Protein AF-A0A952W7C4-F1 (afdb_monomer_lite)

Secondary structure (DSSP, 8-state):
------------------PPP-PEEEEE-TTSBEEEEES--S-EEE----TT-SEEEE----EEE--S-BTTTTBBPPPTT-EEEEEEEEE-TTEEEE-TTS-EEE-STT-EEEEEETTS--EE-PEEEEETTSTT--GGG--EEEEEEEEETTSSSBPPPPEEEEEEE----------------------

Foldseek 3Di:
DDDDDDDDDDDDDPDDPPPALWEWEWFAAPVQAIETDTSDDDAAEFEPDDDPAQFTKDQSYKYWYDPDDDVVVRGHFHDFFWWKKKAWQDWDQQKFKAAPVRHGQGHGHRGIHTQDGGPPGTIGRIMITGHCPTPPRDLVVFKIKIWIKMDTPVPSGHIYDIDMHMHGYPDPPPPPPPPPPPDPPPPDDDD

Radius of gyration: 23.89 Å; chains: 1; bounding box: 41×30×87 Å

Structure (mmCIF, N/CA/C/O backbone):
data_AF-A0A952W7C4-F1
#
_entry.id   AF-A0A952W7C4-F1
#
loop_
_atom_site.group_PDB
_atom_site.id
_atom_site.type_symbol
_atom_site.label_atom_id
_atom_site.label_alt_id
_atom_site.label_comp_id
_atom_site.label_asym_id
_atom_site.label_entity_id
_atom_site.label_seq_id
_atom_site.pdbx_PDB_ins_code
_atom_site.Cartn_x
_atom_site.Cartn_y
_atom_site.Cartn_z
_atom_site.occupancy
_atom_site.B_iso_or_equiv
_atom_site.auth_seq_id
_atom_site.auth_comp_id
_atom_site.auth_asym_id
_atom_site.auth_atom_id
_atom_site.pdbx_PDB_model_num
ATOM 1 N N . MET A 1 1 ? -11.552 14.619 -67.764 1.00 43.09 1 MET A N 1
ATOM 2 C CA . MET A 1 1 ? -12.060 15.145 -66.479 1.00 43.09 1 MET A CA 1
ATOM 3 C C . MET A 1 1 ? -11.262 14.501 -65.356 1.00 43.09 1 MET A C 1
ATOM 5 O O . MET A 1 1 ? -11.231 13.281 -65.291 1.00 43.09 1 MET A O 1
ATOM 9 N N . ARG A 1 2 ? -10.517 15.291 -64.572 1.00 37.06 2 ARG A N 1
ATOM 10 C CA . ARG A 1 2 ? -9.663 14.811 -63.472 1.00 37.06 2 ARG A CA 1
ATOM 11 C C . ARG A 1 2 ? -10.447 14.934 -62.160 1.00 37.06 2 ARG A C 1
ATOM 13 O O . ARG A 1 2 ? -10.739 16.052 -61.755 1.00 37.06 2 ARG A O 1
ATOM 20 N N . CYS A 1 3 ? -10.786 13.814 -61.522 1.00 35.38 3 CYS A N 1
ATOM 21 C CA . CYS A 1 3 ? -11.272 13.800 -60.141 1.00 35.38 3 CYS A CA 1
ATOM 22 C C . CYS A 1 3 ? -10.062 13.704 -59.210 1.00 35.38 3 CYS A C 1
ATOM 24 O O . CYS A 1 3 ? -9.366 12.691 -59.201 1.00 35.38 3 CYS A O 1
ATOM 26 N N . GLY A 1 4 ? -9.791 14.781 -58.474 1.00 37.81 4 GLY A N 1
ATOM 27 C CA . GLY A 1 4 ? -8.830 14.776 -57.378 1.00 37.81 4 GLY A CA 1
ATOM 28 C C . GLY A 1 4 ? -9.430 14.060 -56.173 1.00 37.81 4 GLY A C 1
ATOM 29 O O . GLY A 1 4 ? -10.547 14.369 -55.765 1.00 37.81 4 GLY A O 1
ATOM 30 N N . VAL A 1 5 ? -8.694 13.101 -55.618 1.00 48.09 5 VAL A N 1
ATOM 31 C CA . VAL A 1 5 ? -9.023 12.472 -54.337 1.00 48.09 5 VAL A CA 1
ATOM 32 C C . VAL A 1 5 ? -8.301 13.270 -53.258 1.00 48.09 5 VAL A C 1
ATOM 34 O O . VAL A 1 5 ? -7.074 13.263 -53.192 1.00 48.09 5 VAL A O 1
ATOM 37 N N . GLY A 1 6 ? -9.069 14.017 -52.465 1.00 43.28 6 GLY A N 1
ATOM 38 C CA . GLY A 1 6 ? -8.575 14.718 -51.286 1.00 43.28 6 GLY A CA 1
ATOM 39 C C . GLY A 1 6 ? -8.333 13.730 -50.149 1.00 43.28 6 GLY A C 1
ATOM 40 O O . GLY A 1 6 ? -9.232 12.978 -49.777 1.00 43.28 6 GLY A O 1
ATOM 41 N N . LEU A 1 7 ? -7.114 13.727 -49.618 1.00 46.09 7 LEU A N 1
ATOM 42 C CA . LEU A 1 7 ? -6.726 12.955 -48.443 1.00 46.09 7 LEU A CA 1
ATOM 43 C C . LEU A 1 7 ? -7.150 13.743 -47.190 1.00 46.09 7 LEU A C 1
ATOM 45 O O . LEU A 1 7 ? -6.590 14.803 -46.914 1.00 46.09 7 LEU A O 1
ATOM 49 N N . LEU A 1 8 ? -8.148 13.256 -46.449 1.00 52.28 8 LEU A N 1
ATOM 50 C CA . LEU A 1 8 ? -8.474 13.770 -45.115 1.00 52.28 8 LEU A CA 1
ATOM 51 C C . LEU A 1 8 ? -7.588 13.059 -44.084 1.00 52.28 8 LEU A C 1
ATOM 53 O O . LEU A 1 8 ? -7.723 11.856 -43.870 1.00 52.28 8 LEU A O 1
ATOM 57 N N . ALA A 1 9 ? -6.685 13.804 -43.449 1.00 41.66 9 ALA A N 1
ATOM 58 C CA . ALA A 1 9 ? -5.911 13.330 -42.309 1.00 41.66 9 ALA A CA 1
ATOM 59 C C . ALA A 1 9 ? -6.749 13.475 -41.028 1.00 41.66 9 ALA A C 1
ATOM 61 O O . ALA A 1 9 ? -7.063 14.586 -40.604 1.00 41.66 9 ALA A O 1
ATOM 62 N N . LEU A 1 10 ? -7.119 12.348 -40.416 1.00 45.25 10 LEU A N 1
ATOM 63 C CA . LEU A 1 10 ? -7.706 12.306 -39.077 1.00 45.25 10 LEU A CA 1
ATOM 64 C C . LEU A 1 10 ? -6.572 12.373 -38.051 1.00 45.25 10 LEU A C 1
ATOM 66 O O . LEU A 1 10 ? -5.856 11.399 -37.830 1.00 45.25 10 LEU A O 1
ATOM 70 N N . CYS A 1 11 ? -6.398 13.545 -37.447 1.00 45.75 11 CYS A N 1
ATOM 71 C CA . CYS A 1 11 ? -5.523 13.732 -36.298 1.00 45.75 11 CYS A CA 1
ATOM 72 C C . CYS A 1 11 ? -6.251 13.181 -35.061 1.00 45.75 11 CYS A C 1
ATOM 74 O O . CYS A 1 11 ? -7.154 13.824 -34.528 1.00 45.75 11 CYS A O 1
ATOM 76 N N . GLY A 1 12 ? -5.922 11.955 -34.651 1.00 40.72 12 GLY A N 1
ATOM 77 C CA . GLY A 1 12 ? -6.416 11.382 -33.403 1.00 40.72 12 GLY A CA 1
ATOM 78 C C . GLY A 1 12 ? -5.666 11.995 -32.227 1.00 40.72 12 GLY A C 1
ATOM 79 O O . GLY A 1 12 ? -4.556 11.568 -31.920 1.00 40.72 12 GLY A O 1
ATOM 80 N N . CYS A 1 13 ? -6.249 12.998 -31.573 1.00 46.12 13 CYS A N 1
ATOM 81 C CA . CYS A 1 13 ? -5.782 13.437 -30.264 1.00 46.12 13 CYS A CA 1
ATOM 82 C C . CYS A 1 13 ? -6.039 12.297 -29.271 1.00 46.12 13 CYS A C 1
ATOM 84 O O . CYS A 1 13 ? -7.177 12.093 -28.850 1.00 46.12 13 CYS A O 1
ATOM 86 N N . ALA A 1 14 ? -5.001 11.539 -28.915 1.00 41.69 14 ALA A N 1
ATOM 87 C CA . ALA A 1 14 ? -5.046 10.676 -27.745 1.00 41.69 14 ALA A CA 1
ATOM 88 C C . ALA A 1 14 ? -5.172 11.590 -26.520 1.00 41.69 14 ALA A C 1
ATOM 90 O O . ALA A 1 14 ? -4.196 12.198 -26.084 1.00 41.69 14 ALA A O 1
ATOM 91 N N . ALA A 1 15 ? -6.395 11.772 -26.026 1.00 44.03 15 ALA A N 1
ATOM 92 C CA . ALA A 1 15 ? -6.601 12.396 -24.733 1.00 44.03 15 ALA A CA 1
ATOM 93 C C . ALA A 1 15 ? -6.025 11.443 -23.686 1.00 44.03 15 ALA A C 1
ATOM 95 O O . ALA A 1 15 ? -6.473 10.303 -23.577 1.00 44.03 15 ALA A O 1
ATOM 96 N N . THR A 1 16 ? -5.014 11.895 -22.949 1.00 47.62 16 THR A N 1
ATOM 97 C CA . THR A 1 16 ? -4.549 11.206 -21.751 1.00 47.62 16 THR A CA 1
ATOM 98 C C . THR A 1 16 ? -5.739 11.147 -20.801 1.00 47.62 16 THR A C 1
ATOM 100 O O . THR A 1 16 ? -6.180 12.183 -20.301 1.00 47.62 16 THR A O 1
ATOM 103 N N . VAL A 1 17 ? -6.321 9.962 -20.610 1.00 42.84 17 VAL A N 1
ATOM 104 C CA . VAL A 1 17 ? -7.303 9.755 -19.548 1.00 42.84 17 VAL A CA 1
ATOM 105 C C . VAL A 1 17 ? -6.527 9.951 -18.258 1.00 42.84 17 VAL A C 1
ATOM 107 O O . VAL A 1 17 ? -5.634 9.177 -17.930 1.00 42.84 17 VAL A O 1
ATOM 110 N N . TRP A 1 18 ? -6.784 11.068 -17.589 1.00 43.44 18 TRP A N 1
ATOM 111 C CA . TRP A 1 18 ? -6.189 11.346 -16.297 1.00 43.44 18 TRP A CA 1
ATOM 112 C C . TRP A 1 18 ? -6.906 10.430 -15.309 1.00 43.44 18 TRP A C 1
ATOM 114 O O . TRP A 1 18 ? -8.044 10.708 -14.932 1.00 43.44 18 TRP A O 1
ATOM 124 N N . CYS A 1 19 ? -6.294 9.287 -14.988 1.00 48.47 19 CYS A N 1
ATOM 125 C CA . CYS A 1 19 ? -6.766 8.422 -13.915 1.00 48.47 19 CYS A CA 1
ATOM 126 C C . CYS A 1 19 ? -6.864 9.287 -12.652 1.00 48.47 19 CYS A C 1
ATOM 128 O O . CYS A 1 19 ? -5.893 9.933 -12.248 1.00 48.47 19 CYS A O 1
ATOM 130 N N . HIS A 1 20 ? -8.066 9.413 -12.094 1.00 49.38 20 HIS A N 1
ATOM 131 C CA . HIS A 1 20 ? -8.249 10.111 -10.830 1.00 49.38 20 HIS A CA 1
ATOM 132 C C . HIS A 1 20 ? -7.445 9.370 -9.750 1.00 49.38 20 HIS A C 1
ATOM 134 O O . HIS A 1 20 ? -7.386 8.141 -9.780 1.00 49.38 20 HIS A O 1
ATOM 140 N N . ASN A 1 21 ? -6.823 10.103 -8.811 1.00 65.69 21 ASN A N 1
ATOM 141 C CA . ASN A 1 21 ? -6.181 9.483 -7.642 1.00 65.69 21 ASN A CA 1
ATOM 142 C C . ASN A 1 21 ? -7.158 8.459 -7.060 1.00 65.69 21 ASN A C 1
ATOM 144 O O . ASN A 1 21 ? -8.293 8.823 -6.754 1.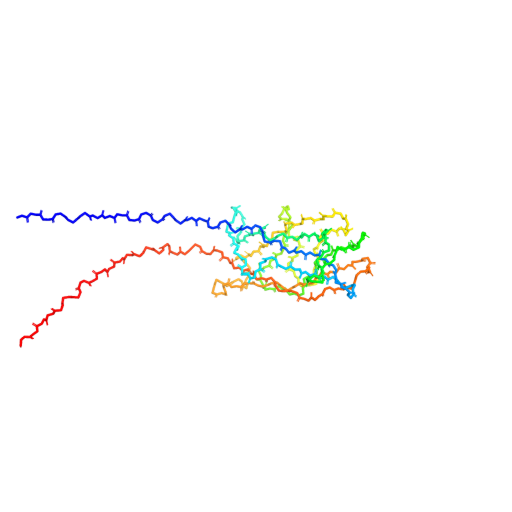00 65.69 21 ASN A O 1
ATOM 148 N N . SER A 1 22 ? -6.713 7.215 -6.943 1.00 83.31 22 SER A N 1
ATOM 149 C CA . SER A 1 22 ? -7.554 6.088 -6.561 1.00 83.31 22 SER A CA 1
ATOM 150 C C . SER A 1 22 ? -7.190 5.674 -5.134 1.00 83.31 22 SER A C 1
ATOM 152 O O . SER A 1 22 ? -6.263 4.886 -4.936 1.00 83.31 22 SER A O 1
ATOM 154 N N . PRO A 1 23 ? -7.826 6.272 -4.109 1.00 91.62 23 PRO A N 1
ATOM 155 C CA . PRO A 1 23 ? -7.473 6.020 -2.721 1.00 91.62 23 PRO A CA 1
ATOM 156 C C . PRO A 1 23 ? -7.842 4.601 -2.275 1.00 91.62 23 PRO A C 1
ATOM 158 O O . PRO A 1 23 ? -8.890 4.043 -2.611 1.00 91.62 23 PRO A O 1
ATOM 161 N N . MET A 1 24 ? -6.977 4.055 -1.428 1.00 95.06 24 MET A N 1
ATOM 162 C CA . MET A 1 24 ? -7.282 2.975 -0.501 1.00 95.06 24 MET A CA 1
ATOM 163 C C . MET A 1 24 ? -7.688 3.601 0.831 1.00 95.06 24 MET A C 1
ATOM 165 O O . MET A 1 24 ? -6.913 4.341 1.438 1.00 95.06 24 MET A O 1
ATOM 169 N N . TYR A 1 25 ? -8.890 3.301 1.297 1.00 97.38 25 TYR A N 1
ATOM 170 C CA . TYR A 1 25 ? -9.412 3.791 2.564 1.00 97.38 25 TYR A CA 1
ATOM 171 C C . TYR A 1 25 ? -9.184 2.765 3.667 1.00 97.38 25 TYR A C 1
ATOM 173 O O . TYR A 1 25 ? -9.616 1.622 3.544 1.00 97.38 25 TYR A O 1
ATOM 181 N N . VAL A 1 26 ? -8.533 3.178 4.751 1.00 98.19 26 VAL A N 1
ATOM 182 C CA . VAL A 1 26 ? -8.264 2.346 5.927 1.00 98.19 26 VAL A CA 1
ATOM 183 C C . VAL A 1 26 ? -9.219 2.737 7.047 1.00 98.19 26 VAL A C 1
ATOM 185 O O . VAL A 1 26 ? -9.239 3.889 7.484 1.00 98.19 26 VAL A O 1
ATOM 188 N N . GLY A 1 27 ? -9.996 1.766 7.513 1.00 98.38 27 GLY A N 1
ATOM 189 C CA . GLY A 1 27 ? -10.925 1.906 8.630 1.00 98.38 27 GLY A CA 1
ATOM 190 C C . GLY A 1 27 ? -10.913 0.675 9.531 1.00 98.38 27 GLY A C 1
ATOM 191 O O . GLY A 1 27 ? -10.042 -0.189 9.415 1.00 98.38 27 GLY A O 1
ATOM 192 N N . SER A 1 28 ? -11.901 0.581 10.413 1.00 98.62 28 SER A N 1
ATOM 193 C CA . SER A 1 28 ? -12.228 -0.631 11.164 1.00 98.62 28 SER A CA 1
ATOM 194 C C . SER A 1 28 ? -13.627 -1.134 10.815 1.00 98.62 28 SER A C 1
ATOM 196 O O . SER A 1 28 ? -14.454 -0.385 10.302 1.00 98.62 28 SER A O 1
ATOM 198 N N . ASN A 1 29 ? -13.893 -2.407 11.078 1.00 98.56 29 ASN A N 1
ATOM 199 C CA . ASN A 1 29 ? -15.207 -3.015 10.901 1.00 98.56 29 ASN A CA 1
ATOM 200 C C . ASN A 1 29 ? -15.917 -3.234 12.247 1.00 98.56 29 ASN A C 1
ATOM 202 O O . ASN A 1 29 ? -15.340 -3.043 13.322 1.00 98.56 29 ASN A O 1
ATOM 206 N N . SER A 1 30 ? -17.174 -3.670 12.201 1.00 98.19 30 SER A N 1
ATOM 207 C CA . SER A 1 30 ? -17.994 -3.976 13.381 1.00 98.19 30 SER A CA 1
ATOM 208 C C . SER A 1 30 ? -17.416 -5.071 14.292 1.00 98.19 30 SER A C 1
ATOM 210 O O . SER A 1 30 ? -17.780 -5.147 15.467 1.00 98.19 30 SER A O 1
ATOM 212 N N . ALA A 1 31 ? -16.483 -5.889 13.791 1.00 98.31 31 ALA A N 1
ATOM 213 C CA . ALA A 1 31 ? -15.747 -6.886 14.567 1.00 98.31 31 ALA A CA 1
ATOM 214 C C . ALA A 1 31 ? -14.490 -6.322 15.263 1.00 98.31 31 ALA A C 1
ATOM 216 O O . ALA A 1 31 ? -13.786 -7.069 15.943 1.00 98.31 31 ALA A O 1
ATOM 217 N N . GLY A 1 32 ? -14.191 -5.027 15.107 1.00 98.00 32 GLY A N 1
ATOM 218 C CA . GLY A 1 32 ? -12.993 -4.392 15.665 1.00 98.00 32 GLY A CA 1
ATOM 219 C C . GLY A 1 32 ? -11.700 -4.771 14.937 1.00 98.00 32 GLY A C 1
ATOM 220 O O . GLY A 1 32 ? -10.617 -4.673 15.511 1.00 98.00 32 GLY A O 1
ATOM 221 N N . GLN A 1 33 ? -11.796 -5.243 13.693 1.00 98.62 33 GLN A N 1
ATOM 222 C CA . GLN A 1 33 ? -10.646 -5.511 12.831 1.00 98.62 33 GLN A CA 1
ATOM 223 C C . GLN A 1 33 ? -10.421 -4.341 11.882 1.00 98.62 33 GLN A C 1
ATOM 225 O O . GLN A 1 33 ? -11.375 -3.690 11.453 1.00 98.62 33 GLN A O 1
ATOM 230 N N . LEU A 1 34 ? -9.166 -4.103 11.514 1.00 98.62 34 LEU A N 1
ATOM 231 C CA . LEU A 1 34 ? -8.833 -3.194 10.427 1.00 98.62 34 LEU A CA 1
ATOM 232 C C . LEU A 1 34 ? -9.407 -3.714 9.107 1.00 98.62 34 LEU A C 1
ATOM 234 O O . LEU A 1 34 ? -9.493 -4.917 8.865 1.00 98.62 34 LEU A O 1
ATOM 238 N N . THR A 1 35 ? -9.773 -2.800 8.222 1.00 98.25 35 THR A N 1
ATOM 239 C CA . THR A 1 35 ? -10.257 -3.134 6.885 1.00 98.25 35 THR A CA 1
ATOM 240 C C . THR A 1 35 ? -9.809 -2.075 5.886 1.00 98.25 35 THR A C 1
ATOM 242 O O . THR A 1 35 ? -9.640 -0.903 6.232 1.00 98.25 35 THR A O 1
ATOM 245 N N . VAL A 1 36 ? -9.590 -2.506 4.647 1.00 97.31 36 VAL A N 1
ATOM 246 C CA . VAL A 1 36 ? -9.234 -1.651 3.517 1.00 97.31 36 VAL A CA 1
ATOM 247 C C . VAL A 1 36 ? -10.355 -1.699 2.491 1.00 97.31 36 VAL A C 1
ATOM 249 O O . VAL A 1 36 ? -10.763 -2.777 2.053 1.00 97.31 36 VAL A O 1
ATOM 252 N N . TRP A 1 37 ? -10.835 -0.527 2.089 1.00 96.00 37 TRP A N 1
ATOM 253 C CA . TRP A 1 37 ? -11.760 -0.364 0.975 1.00 96.00 37 TRP A CA 1
ATOM 254 C C . TRP A 1 37 ? -11.056 0.322 -0.197 1.00 96.00 37 TRP A C 1
ATOM 256 O O . TRP A 1 37 ? -10.361 1.320 -0.016 1.00 96.00 37 TRP A O 1
ATOM 266 N N . PHE A 1 38 ? -11.237 -0.215 -1.400 1.00 92.88 38 PHE A N 1
ATOM 267 C CA . PHE A 1 38 ? -10.630 0.295 -2.626 1.00 92.88 38 PHE A CA 1
ATOM 268 C C . PHE A 1 38 ? -11.684 1.064 -3.416 1.00 92.88 38 PHE A C 1
ATOM 270 O O . PHE A 1 38 ? -12.763 0.533 -3.689 1.00 92.88 38 PHE A O 1
ATOM 277 N N . GLU A 1 39 ? -11.371 2.296 -3.813 1.00 88.75 39 GLU A N 1
ATOM 278 C CA . GLU A 1 39 ? -12.220 3.044 -4.750 1.00 88.75 39 GLU A CA 1
ATOM 279 C C . GLU A 1 39 ? -12.013 2.594 -6.211 1.00 88.75 39 GLU A C 1
ATOM 281 O O . GLU A 1 39 ? -12.803 2.921 -7.094 1.00 88.75 39 GLU A O 1
ATOM 286 N N . PHE A 1 40 ? -10.993 1.771 -6.456 1.00 81.56 40 PHE A N 1
ATOM 287 C CA . PHE A 1 40 ? -10.627 1.236 -7.761 1.00 81.56 40 PHE A CA 1
ATOM 288 C C . PHE A 1 40 ? -10.696 -0.292 -7.792 1.00 81.56 40 PHE A C 1
ATOM 290 O O . PHE A 1 40 ? -10.607 -0.967 -6.768 1.00 81.56 40 PHE A O 1
ATOM 297 N N . TRP A 1 41 ? -10.870 -0.828 -8.997 1.00 75.38 41 TRP A N 1
ATOM 298 C CA . TRP A 1 41 ? -11.049 -2.263 -9.252 1.00 75.38 41 TRP A CA 1
ATOM 299 C C . TRP A 1 41 ? -10.120 -2.762 -10.367 1.00 75.38 41 TRP A C 1
ATOM 301 O O . TRP A 1 41 ? -10.259 -3.889 -10.838 1.00 75.38 41 TRP A O 1
ATOM 311 N N . GLU A 1 42 ? -9.201 -1.909 -10.820 1.00 86.62 42 GLU A N 1
ATOM 312 C CA . GLU A 1 42 ? -8.396 -2.107 -12.024 1.00 86.62 42 GLU A CA 1
ATOM 313 C C . GLU A 1 42 ? -6.908 -2.254 -11.684 1.00 86.62 42 GLU A C 1
ATOM 315 O O . GLU A 1 42 ? -6.474 -2.001 -10.559 1.00 86.62 42 GLU A O 1
ATOM 320 N N . VAL A 1 43 ? -6.134 -2.719 -12.665 1.00 90.00 43 VAL A N 1
ATOM 321 C CA . VAL A 1 43 ? -4.672 -2.793 -12.574 1.00 90.00 43 VAL A CA 1
ATOM 322 C C . VAL A 1 43 ? -4.115 -1.377 -12.660 1.00 90.00 43 VAL A C 1
ATOM 324 O O . VAL A 1 43 ? -4.407 -0.668 -13.619 1.00 90.00 43 VAL A O 1
ATOM 327 N N . GLU A 1 44 ? -3.292 -0.986 -11.691 1.00 91.12 44 GLU A N 1
ATOM 328 C CA . GLU A 1 44 ? -2.679 0.339 -11.676 1.00 91.12 44 GLU A CA 1
ATOM 329 C C . GLU A 1 44 ? -1.599 0.453 -12.755 1.00 91.12 44 GLU A C 1
ATOM 331 O O . GLU A 1 44 ? -0.666 -0.352 -12.825 1.00 91.12 44 GLU A O 1
ATOM 336 N N . GLU A 1 45 ? -1.695 1.474 -13.596 1.00 91.50 45 GLU A N 1
ATOM 337 C CA . GLU A 1 45 ? -0.715 1.723 -14.645 1.00 91.50 45 GLU A CA 1
ATOM 338 C C . GLU A 1 45 ? 0.466 2.546 -14.113 1.00 91.50 45 GLU A C 1
ATOM 340 O O . GLU A 1 45 ? 0.354 3.737 -13.841 1.00 91.50 45 GLU A O 1
ATOM 345 N N . LEU A 1 46 ? 1.648 1.935 -14.023 1.00 91.94 46 LEU A N 1
ATOM 346 C CA . LEU A 1 46 ? 2.874 2.627 -13.631 1.00 91.94 46 LEU A CA 1
ATOM 347 C C . LEU A 1 46 ? 3.531 3.232 -14.866 1.00 91.94 46 LEU A C 1
ATOM 349 O O . LEU A 1 46 ? 4.017 2.499 -15.731 1.00 91.94 46 LEU A O 1
ATOM 353 N N . ALA A 1 47 ? 3.612 4.557 -14.961 1.00 88.25 47 ALA A N 1
ATOM 354 C CA . ALA A 1 47 ? 4.307 5.193 -16.076 1.00 88.25 47 ALA A CA 1
ATOM 355 C C . ALA A 1 47 ? 5.785 5.489 -15.775 1.00 88.25 47 ALA A C 1
ATOM 357 O O . ALA A 1 47 ? 6.270 5.508 -14.639 1.00 88.25 47 ALA A O 1
ATOM 358 N N . GLN A 1 48 ? 6.551 5.696 -16.845 1.00 78.62 48 GLN A N 1
ATOM 359 C CA . GLN A 1 48 ? 7.958 6.059 -16.739 1.00 78.62 48 GLN A CA 1
ATOM 360 C C . GLN A 1 48 ? 8.069 7.553 -16.407 1.00 78.62 48 GLN A C 1
ATOM 362 O O . GLN A 1 48 ? 8.240 8.392 -17.288 1.00 78.62 48 GLN A O 1
ATOM 367 N N . HIS A 1 49 ? 7.939 7.902 -15.128 1.00 67.38 49 HIS A N 1
ATOM 368 C CA . HIS A 1 49 ? 7.765 9.303 -14.742 1.00 67.38 49 HIS A CA 1
ATOM 369 C C . HIS A 1 49 ? 9.055 10.078 -14.446 1.00 67.38 49 HIS A C 1
ATOM 371 O O . HIS A 1 49 ? 8.992 11.297 -14.278 1.00 67.38 49 HIS A O 1
ATOM 377 N N . ARG A 1 50 ? 10.239 9.442 -14.384 1.00 75.06 50 ARG A N 1
ATOM 378 C CA . ARG A 1 50 ? 11.444 10.160 -13.928 1.00 75.06 50 ARG A CA 1
ATOM 379 C C . ARG A 1 50 ? 12.757 9.679 -14.539 1.00 75.06 50 ARG A C 1
ATOM 381 O O . ARG A 1 50 ? 13.161 8.529 -14.390 1.00 75.06 50 ARG A O 1
ATOM 388 N N . ALA A 1 51 ? 13.467 10.610 -15.179 1.00 77.50 51 ALA A N 1
ATOM 389 C CA . ALA A 1 51 ? 14.835 10.392 -15.638 1.00 77.50 51 ALA A CA 1
ATOM 390 C C . ALA A 1 51 ? 15.750 10.032 -14.453 1.00 77.50 51 ALA A C 1
ATOM 392 O O . ALA A 1 51 ? 15.682 10.664 -13.399 1.00 77.50 51 ALA A O 1
ATOM 393 N N . GLY A 1 52 ? 16.604 9.023 -14.638 1.00 84.12 52 GLY A N 1
ATOM 394 C CA . GLY A 1 52 ? 17.525 8.529 -13.608 1.00 84.12 52 GLY A CA 1
ATOM 395 C C . GLY A 1 52 ? 17.041 7.293 -12.846 1.00 84.12 52 GLY A C 1
ATOM 396 O O . GLY A 1 52 ? 17.860 6.650 -12.200 1.00 84.12 52 GLY A O 1
ATOM 397 N N . PHE A 1 53 ? 15.768 6.907 -12.978 1.00 86.06 53 PHE A N 1
ATOM 398 C CA . PHE A 1 53 ? 15.253 5.653 -12.424 1.00 86.06 53 PHE A CA 1
ATOM 399 C C . PHE A 1 53 ? 15.111 4.609 -13.530 1.00 86.06 53 PHE A C 1
ATOM 401 O O . PHE A 1 53 ? 14.453 4.872 -14.545 1.00 86.06 53 PHE A O 1
ATOM 408 N N . PRO A 1 54 ? 15.741 3.434 -13.397 1.00 90.19 54 PRO A N 1
ATOM 409 C CA . PRO A 1 54 ? 15.629 2.403 -14.405 1.00 90.19 54 PRO A CA 1
ATOM 410 C C . PRO A 1 54 ? 14.362 1.566 -14.159 1.00 90.19 54 PRO A C 1
ATOM 412 O O . PRO A 1 54 ? 14.434 0.423 -13.726 1.00 90.19 54 PRO A O 1
ATOM 415 N N . GLY A 1 55 ? 13.192 2.126 -14.468 1.00 92.31 55 GLY A N 1
ATOM 416 C CA . GLY A 1 55 ? 11.918 1.453 -14.213 1.00 92.31 55 GLY A CA 1
ATOM 417 C C . GLY A 1 55 ? 10.690 2.329 -14.435 1.00 92.31 55 GLY A C 1
ATOM 418 O O . GLY A 1 55 ? 10.762 3.356 -15.118 1.00 92.31 55 GLY A O 1
ATOM 419 N N . TRP A 1 56 ? 9.584 1.914 -13.826 1.00 94.62 56 TRP A N 1
ATOM 420 C CA . TRP A 1 56 ? 8.317 2.645 -13.778 1.00 94.62 56 TRP A CA 1
ATOM 421 C C . TRP A 1 56 ? 7.985 2.987 -12.332 1.00 94.62 56 TRP A C 1
ATOM 423 O O . TRP A 1 56 ? 8.321 2.230 -11.425 1.00 94.62 56 TRP A O 1
ATOM 433 N N . LEU A 1 57 ? 7.357 4.138 -12.121 1.00 93.38 57 LEU A N 1
ATOM 434 C CA . LEU A 1 57 ? 6.988 4.623 -10.795 1.00 93.38 57 LEU A CA 1
ATOM 435 C C . LEU A 1 57 ? 5.602 5.256 -10.840 1.00 93.38 57 LEU A C 1
ATOM 437 O O . LEU A 1 57 ? 5.347 6.006 -11.766 1.00 93.38 57 LEU A O 1
ATOM 441 N N . GLY A 1 58 ? 4.757 5.023 -9.842 1.00 91.75 58 GLY A N 1
ATOM 442 C CA . GLY A 1 58 ? 3.446 5.673 -9.716 1.00 91.75 58 GLY A CA 1
ATOM 443 C C . GLY A 1 58 ? 3.109 5.983 -8.258 1.00 91.75 58 GLY A C 1
ATOM 444 O O . GLY A 1 58 ? 3.497 5.230 -7.369 1.00 91.75 58 GLY A O 1
ATOM 445 N N . ASN A 1 59 ? 2.442 7.104 -7.989 1.00 92.06 59 ASN A N 1
ATOM 446 C CA . ASN A 1 59 ? 1.956 7.511 -6.659 1.00 92.06 59 ASN A CA 1
ATOM 447 C C . ASN A 1 59 ? 0.491 7.988 -6.667 1.00 92.06 59 ASN A C 1
ATOM 449 O O . ASN A 1 59 ? 0.057 8.793 -5.824 1.00 92.06 59 ASN A O 1
ATOM 453 N N . GLU A 1 60 ? -0.253 7.534 -7.664 1.00 90.06 60 GLU A N 1
ATOM 454 C CA . GLU A 1 60 ? -1.663 7.814 -7.894 1.00 90.06 60 GLU A CA 1
ATOM 455 C C . GLU A 1 60 ? -2.541 7.096 -6.857 1.00 90.06 60 GLU A C 1
ATOM 457 O O . GLU A 1 60 ? -3.568 7.635 -6.436 1.00 90.06 60 GLU A O 1
ATOM 462 N N . VAL A 1 61 ? -2.086 5.937 -6.364 1.00 90.69 61 VAL A N 1
ATOM 463 C CA . VAL A 1 61 ? -2.727 5.194 -5.272 1.00 90.69 61 VAL A CA 1
ATOM 464 C C . VAL A 1 61 ? -2.294 5.757 -3.922 1.00 90.69 61 VAL A C 1
ATOM 466 O O . VAL A 1 61 ? -1.170 5.549 -3.456 1.00 90.69 61 VAL A O 1
ATOM 469 N N . SER A 1 62 ? -3.206 6.477 -3.274 1.00 93.06 62 SER A N 1
ATOM 470 C CA . SER A 1 62 ? -3.031 6.970 -1.909 1.00 93.06 62 SER A CA 1
ATOM 471 C C . SER A 1 62 ? -3.597 5.994 -0.877 1.00 93.06 62 SER A C 1
ATOM 473 O O . SER A 1 62 ? -4.440 5.159 -1.184 1.00 93.06 62 SER A O 1
ATOM 475 N N . VAL A 1 63 ? -3.146 6.111 0.371 1.00 95.12 63 VAL A N 1
ATOM 476 C CA . VAL A 1 63 ? -3.712 5.412 1.530 1.00 95.12 63 VAL A CA 1
ATOM 477 C C . VAL A 1 63 ? -4.246 6.454 2.492 1.00 95.12 63 VAL A C 1
ATOM 479 O O . VAL A 1 63 ? -3.483 7.290 2.978 1.00 95.12 63 VAL A O 1
ATOM 482 N N . VAL A 1 64 ? -5.548 6.434 2.739 1.00 97.00 64 VAL A N 1
ATOM 483 C CA . VAL A 1 64 ? -6.262 7.497 3.446 1.00 97.00 64 VAL A CA 1
ATOM 484 C C . VAL A 1 64 ? -7.045 6.909 4.606 1.00 97.00 64 VAL A C 1
ATOM 486 O O . VAL A 1 64 ? -7.639 5.840 4.492 1.00 97.00 64 VAL A O 1
ATOM 489 N N . GLU A 1 65 ? -7.064 7.612 5.728 1.00 98.00 65 GLU A N 1
ATOM 490 C CA . GLU A 1 65 ? -7.908 7.242 6.856 1.00 98.00 65 GLU A CA 1
ATOM 491 C C . GLU A 1 65 ? -9.396 7.503 6.568 1.00 98.00 65 GLU A C 1
ATOM 493 O O . GLU A 1 65 ? -9.785 8.543 6.032 1.00 98.00 65 GLU A O 1
ATOM 498 N N . VAL A 1 66 ? -10.254 6.574 6.981 1.00 97.94 66 VAL A N 1
ATOM 499 C CA . VAL A 1 66 ? -11.701 6.788 7.026 1.00 97.94 66 VAL A CA 1
ATOM 500 C C . VAL A 1 66 ? -12.042 7.760 8.151 1.00 97.94 66 VAL A C 1
ATOM 502 O O . VAL A 1 66 ? -11.774 7.494 9.317 1.00 97.94 66 VAL A O 1
ATOM 505 N N . ILE A 1 67 ? -12.691 8.873 7.811 1.00 97.19 67 ILE A N 1
ATOM 506 C CA . ILE A 1 67 ? -13.048 9.923 8.784 1.00 97.19 67 ILE A CA 1
ATOM 507 C C . ILE A 1 67 ? -14.546 9.972 9.115 1.00 97.19 67 ILE A C 1
ATOM 509 O O . ILE A 1 67 ? -14.950 10.617 10.082 1.00 97.19 67 ILE A O 1
ATOM 513 N N . PHE A 1 68 ? -15.379 9.271 8.342 1.00 97.25 68 PHE A N 1
ATOM 514 C CA . PHE A 1 68 ? -16.822 9.167 8.560 1.00 97.25 68 PHE A CA 1
ATOM 515 C C . PHE A 1 68 ? -17.255 7.705 8.547 1.00 97.25 68 PHE A C 1
ATOM 517 O O . PHE A 1 68 ? -16.709 6.900 7.802 1.00 97.25 68 PHE A O 1
ATOM 524 N N . ASN A 1 69 ? -18.265 7.375 9.350 1.00 97.81 69 ASN A N 1
ATOM 525 C CA . ASN A 1 69 ? -18.862 6.044 9.326 1.00 97.81 69 ASN A CA 1
ATOM 526 C C . ASN A 1 69 ? -19.570 5.786 7.993 1.00 97.81 69 ASN A C 1
ATOM 528 O O . ASN A 1 69 ? -20.418 6.576 7.576 1.00 97.81 69 ASN A O 1
ATOM 532 N N . ASP A 1 70 ? -19.301 4.626 7.411 1.00 97.69 70 ASP A N 1
ATOM 533 C CA . ASP A 1 70 ? -20.052 4.042 6.313 1.00 97.69 70 ASP A CA 1
ATOM 534 C C . ASP A 1 70 ? -20.577 2.659 6.737 1.00 97.69 70 ASP A C 1
ATOM 536 O O . ASP A 1 70 ? -19.914 1.633 6.549 1.00 97.69 70 ASP A O 1
ATOM 540 N N . PRO A 1 71 ? -21.783 2.608 7.329 1.00 96.06 71 PRO A N 1
ATOM 541 C CA . PRO A 1 71 ? -22.350 1.360 7.826 1.00 96.06 71 PRO A CA 1
ATOM 542 C C . PRO A 1 71 ? -22.739 0.390 6.704 1.00 96.06 71 PRO A C 1
ATOM 544 O O . PRO A 1 71 ? -22.915 -0.794 6.968 1.00 96.06 71 PRO A O 1
ATOM 547 N N . VAL A 1 72 ? -22.887 0.858 5.458 1.00 97.19 72 VAL A N 1
ATOM 548 C CA . VAL A 1 72 ? -23.216 -0.020 4.323 1.00 97.19 72 VAL A CA 1
ATOM 549 C C . VAL A 1 72 ? -22.010 -0.880 3.954 1.00 97.19 72 VAL A C 1
ATOM 551 O O . VAL A 1 72 ? -22.175 -2.028 3.549 1.00 97.19 72 VAL A O 1
ATOM 554 N N . ARG A 1 73 ? -20.802 -0.331 4.114 1.00 95.69 73 ARG A N 1
ATOM 555 C CA . ARG A 1 73 ? -19.533 -1.011 3.830 1.00 95.69 73 ARG A CA 1
ATOM 556 C C . ARG A 1 73 ? -18.872 -1.624 5.070 1.00 95.69 73 ARG A C 1
ATOM 558 O O . ARG A 1 73 ? -17.767 -2.138 4.942 1.00 95.69 73 ARG A O 1
ATOM 565 N N . ASP A 1 74 ? -19.530 -1.571 6.233 1.00 97.75 74 ASP A N 1
ATOM 566 C CA . ASP A 1 74 ? -18.956 -1.935 7.541 1.00 97.75 74 ASP A CA 1
ATOM 567 C C . ASP A 1 74 ? -17.589 -1.267 7.772 1.00 97.75 74 ASP A C 1
ATOM 569 O O . ASP A 1 74 ? -16.588 -1.914 8.082 1.00 97.75 74 ASP A O 1
ATOM 573 N N . LEU A 1 75 ? -17.542 0.041 7.505 1.00 98.00 75 LEU A N 1
ATOM 574 C CA . LEU A 1 75 ? -16.320 0.831 7.483 1.00 98.00 75 LEU A CA 1
ATOM 575 C C . LEU A 1 75 ? -16.452 2.013 8.446 1.00 98.00 75 LEU A C 1
ATOM 577 O O . LEU A 1 75 ? -17.224 2.948 8.232 1.00 98.00 75 LEU A O 1
ATOM 581 N N . HIS A 1 76 ? -15.682 1.967 9.521 1.00 98.31 76 HIS A N 1
ATOM 582 C CA . HIS A 1 76 ? -15.691 2.930 10.612 1.00 98.31 76 HIS A CA 1
ATOM 583 C C . HIS A 1 76 ? -14.332 3.629 10.723 1.00 98.31 76 HIS A C 1
ATOM 585 O O . HIS A 1 76 ? -13.312 3.054 10.331 1.00 98.31 76 HIS A O 1
ATOM 591 N N . PRO A 1 77 ? -14.281 4.859 11.265 1.00 98.56 77 PRO A N 1
ATOM 592 C CA . PRO A 1 77 ? -13.016 5.496 11.586 1.00 98.56 77 PRO A CA 1
ATOM 593 C C . PRO A 1 77 ? -12.174 4.640 12.526 1.00 98.56 77 PRO A C 1
ATOM 595 O O . PRO A 1 77 ? -12.685 4.033 13.474 1.00 98.56 77 PRO A O 1
ATOM 598 N N . VAL A 1 78 ? -10.868 4.629 12.282 1.00 98.12 78 VAL A N 1
ATOM 599 C CA . VAL A 1 78 ? -9.923 3.960 13.169 1.00 98.12 78 VAL A CA 1
ATOM 600 C C . VAL A 1 78 ? -9.917 4.678 14.522 1.00 98.12 78 VAL A C 1
ATOM 602 O O . VAL A 1 78 ? -10.025 5.900 14.613 1.00 98.12 78 VAL A O 1
ATOM 605 N N . ALA A 1 79 ? -9.807 3.912 15.607 1.00 98.25 79 ALA A N 1
ATOM 606 C CA . ALA A 1 79 ? -9.685 4.480 16.946 1.00 98.25 79 ALA A CA 1
ATOM 607 C C . ALA A 1 79 ? -8.478 5.429 17.059 1.00 98.25 79 ALA A C 1
ATOM 609 O O . ALA A 1 79 ? -7.376 5.117 16.597 1.00 98.25 79 ALA A O 1
ATOM 610 N N . ALA A 1 80 ? -8.686 6.558 17.739 1.00 98.25 80 ALA A N 1
ATOM 611 C CA . ALA A 1 80 ? -7.643 7.548 17.964 1.00 98.25 80 ALA A CA 1
ATOM 612 C C . ALA A 1 80 ? -6.429 6.938 18.690 1.00 98.25 80 ALA A C 1
ATOM 614 O O . ALA A 1 80 ? -6.583 6.245 19.697 1.00 98.25 80 ALA A O 1
ATOM 615 N N . GLY A 1 81 ? -5.222 7.212 18.191 1.00 97.88 81 GLY A N 1
ATOM 616 C CA . GLY A 1 81 ? -3.966 6.713 18.757 1.00 97.88 81 GLY A CA 1
ATOM 617 C C . GLY A 1 81 ? -3.521 5.328 18.268 1.00 97.88 81 GLY A C 1
ATOM 618 O O . GLY A 1 81 ? -2.415 4.908 18.621 1.00 97.88 81 GLY A O 1
ATOM 619 N N . ALA A 1 82 ? -4.321 4.636 17.444 1.00 98.50 82 ALA A N 1
ATOM 620 C CA . ALA A 1 82 ? -3.897 3.398 16.785 1.00 98.50 82 ALA A CA 1
ATOM 621 C C . ALA A 1 82 ? -2.667 3.649 15.900 1.00 98.50 82 ALA A C 1
ATOM 623 O O . ALA A 1 82 ? -2.592 4.679 15.237 1.00 98.50 82 ALA A O 1
ATOM 624 N N . LYS A 1 83 ? -1.697 2.733 15.870 1.00 98.44 83 LYS A N 1
ATOM 625 C CA . LYS A 1 83 ? -0.431 2.910 15.134 1.00 98.44 83 LYS A CA 1
ATOM 626 C C . LYS A 1 83 ? -0.425 2.012 13.911 1.00 98.44 83 LYS A C 1
ATOM 628 O O . LYS A 1 83 ? -0.055 0.842 14.010 1.00 98.44 83 LYS A O 1
ATOM 633 N N . LEU A 1 84 ? -0.843 2.561 12.777 1.00 98.44 84 LEU A N 1
ATOM 634 C CA . LEU A 1 84 ? -1.146 1.773 11.591 1.00 98.44 84 LEU A CA 1
ATOM 635 C C . LEU A 1 84 ? 0.065 1.609 10.682 1.00 98.44 84 LEU A C 1
ATOM 637 O O . LEU A 1 84 ? 0.763 2.578 10.357 1.00 98.44 84 LEU A O 1
ATOM 641 N N . MET A 1 85 ? 0.270 0.381 10.216 1.00 98.06 85 MET A N 1
ATOM 642 C CA . MET A 1 85 ? 1.280 0.049 9.216 1.00 98.06 85 MET A CA 1
ATOM 643 C C . MET A 1 85 ? 0.718 -0.902 8.168 1.00 98.06 85 MET A C 1
ATOM 645 O O . MET A 1 85 ? -0.147 -1.723 8.465 1.00 98.06 85 MET A O 1
ATOM 649 N N . ILE A 1 86 ? 1.244 -0.811 6.952 1.00 97.12 86 ILE A N 1
ATOM 650 C CA . ILE A 1 86 ? 1.132 -1.877 5.959 1.00 97.12 86 ILE A CA 1
ATOM 651 C C . ILE A 1 86 ? 2.231 -2.889 6.261 1.00 97.12 86 ILE A C 1
ATOM 653 O O . ILE A 1 86 ? 3.399 -2.514 6.326 1.00 97.12 86 ILE A O 1
ATOM 657 N N . GLU A 1 87 ? 1.870 -4.156 6.409 1.00 97.88 87 GLU A N 1
ATOM 658 C CA . GLU A 1 87 ? 2.805 -5.276 6.387 1.00 97.88 87 GLU A CA 1
ATOM 659 C C . GLU A 1 87 ? 2.681 -5.987 5.044 1.00 97.88 87 GLU A C 1
ATOM 661 O O . GLU A 1 87 ? 1.589 -6.417 4.655 1.00 97.88 87 GLU A O 1
ATOM 666 N N . VAL A 1 88 ? 3.797 -6.107 4.328 1.00 97.06 88 VAL A N 1
ATOM 667 C CA . VAL A 1 88 ? 3.807 -6.826 3.058 1.00 97.06 88 VAL A CA 1
ATOM 668 C C . VAL A 1 88 ? 3.891 -8.321 3.313 1.00 97.06 88 VAL A C 1
ATOM 670 O O . VAL A 1 88 ? 4.810 -8.815 3.954 1.00 97.06 88 VAL A O 1
ATOM 673 N N . VAL A 1 89 ? 2.928 -9.050 2.766 1.00 97.94 89 VAL A N 1
ATOM 674 C CA . VAL A 1 89 ? 2.838 -10.509 2.842 1.00 97.94 89 VAL A CA 1
ATOM 675 C C . VAL A 1 89 ? 3.606 -11.150 1.689 1.00 97.94 89 VAL A C 1
ATOM 677 O O . VAL A 1 89 ? 4.299 -12.145 1.888 1.00 97.94 89 VAL A O 1
ATOM 680 N N . ALA A 1 90 ? 3.509 -10.571 0.490 1.00 97.00 90 ALA A N 1
ATOM 681 C CA . ALA A 1 90 ? 4.240 -11.019 -0.689 1.00 97.00 90 ALA A CA 1
ATOM 682 C C . ALA A 1 90 ? 4.450 -9.868 -1.681 1.00 97.00 90 ALA A C 1
ATOM 684 O O . ALA A 1 90 ? 3.609 -8.980 -1.798 1.00 97.00 90 ALA A O 1
ATOM 685 N N . PHE A 1 91 ? 5.542 -9.929 -2.436 1.00 94.19 91 PHE A N 1
ATOM 686 C CA . PHE A 1 91 ? 5.790 -9.098 -3.609 1.00 94.19 91 PHE A CA 1
ATOM 687 C C . PHE A 1 91 ? 6.151 -10.003 -4.774 1.00 94.19 91 PHE A C 1
ATOM 689 O O . PHE A 1 91 ? 6.923 -10.949 -4.594 1.00 94.19 91 PHE A O 1
ATOM 696 N N . ASP A 1 92 ? 5.658 -9.676 -5.965 1.00 96.75 92 ASP A N 1
ATOM 697 C CA . ASP A 1 92 ? 6.352 -10.132 -7.157 1.00 96.75 92 ASP A CA 1
ATOM 698 C C . ASP A 1 92 ? 7.766 -9.521 -7.186 1.00 96.75 92 ASP A C 1
ATOM 700 O O . ASP A 1 92 ? 7.955 -8.376 -6.753 1.00 96.75 92 ASP A O 1
ATOM 704 N N . PRO A 1 93 ? 8.767 -10.259 -7.697 1.00 91.50 93 PRO A N 1
ATOM 705 C CA . PRO A 1 93 ? 10.135 -9.759 -7.822 1.00 91.50 93 PRO A CA 1
ATOM 706 C C . PRO A 1 93 ? 10.166 -8.393 -8.527 1.00 91.50 93 PRO A C 1
ATOM 708 O O . PRO A 1 93 ? 9.289 -8.097 -9.316 1.00 91.50 93 PRO A O 1
ATOM 711 N N . ALA A 1 94 ? 11.151 -7.529 -8.287 1.00 95.44 94 ALA A N 1
ATOM 712 C CA . ALA A 1 94 ? 11.230 -6.190 -8.906 1.00 95.44 94 ALA A CA 1
ATOM 713 C C . ALA A 1 94 ? 10.171 -5.138 -8.499 1.00 95.44 94 ALA A C 1
ATOM 715 O O . ALA A 1 94 ? 10.417 -3.950 -8.735 1.00 95.44 94 ALA A O 1
ATOM 716 N N . LEU A 1 95 ? 9.033 -5.514 -7.903 1.00 96.62 95 LEU A N 1
ATOM 717 C CA . LEU A 1 95 ? 8.060 -4.560 -7.366 1.00 96.62 95 LEU A CA 1
ATOM 718 C C . LEU A 1 95 ? 8.446 -4.154 -5.938 1.00 96.62 95 LEU A C 1
ATOM 720 O O . LEU A 1 95 ? 8.842 -4.976 -5.117 1.00 96.62 95 LEU A O 1
ATOM 724 N N . SER A 1 96 ? 8.333 -2.865 -5.631 1.00 96.31 96 SER A N 1
ATOM 725 C CA . SER A 1 96 ? 8.625 -2.327 -4.303 1.00 96.31 96 SER A CA 1
ATOM 726 C C . SER A 1 96 ? 7.780 -1.095 -3.998 1.00 96.31 96 SER A C 1
ATOM 728 O O . SER A 1 96 ? 7.283 -0.416 -4.898 1.00 96.31 96 SER A O 1
ATOM 730 N N . LEU A 1 97 ? 7.632 -0.800 -2.709 1.00 95.38 97 LEU A N 1
ATOM 731 C CA . LEU A 1 97 ? 6.954 0.382 -2.197 1.00 95.38 97 LEU A CA 1
ATOM 732 C C . LEU A 1 97 ? 7.985 1.371 -1.652 1.00 95.38 97 LEU A C 1
ATOM 734 O O . LEU A 1 97 ? 8.804 1.054 -0.792 1.00 95.38 97 LEU A O 1
ATOM 738 N N . TRP A 1 98 ? 7.977 2.586 -2.165 1.00 94.94 98 TRP A N 1
ATOM 739 C CA . TRP A 1 98 ? 8.947 3.628 -1.871 1.00 94.94 98 TRP A CA 1
ATOM 740 C C . TRP A 1 98 ? 8.287 4.767 -1.105 1.00 94.94 98 TRP A C 1
ATOM 742 O O . TRP A 1 98 ? 7.091 5.040 -1.236 1.00 94.94 98 TRP A O 1
ATOM 752 N N . ARG A 1 99 ? 9.084 5.448 -0.286 1.00 93.19 99 ARG A N 1
ATOM 753 C CA . ARG A 1 99 ? 8.634 6.621 0.463 1.00 93.19 99 ARG A CA 1
ATOM 754 C C . ARG A 1 99 ? 8.473 7.831 -0.470 1.00 93.19 99 ARG A C 1
ATOM 756 O O . ARG A 1 99 ? 9.061 7.853 -1.553 1.00 93.19 99 ARG A O 1
ATOM 763 N N . PRO A 1 100 ? 7.731 8.881 -0.064 1.00 90.50 100 PRO A N 1
ATOM 764 C CA . PRO A 1 100 ? 7.571 10.096 -0.867 1.00 90.50 100 PRO A CA 1
ATOM 765 C C . PRO A 1 100 ? 8.890 10.795 -1.234 1.00 90.50 100 PRO A C 1
ATOM 767 O O . PRO A 1 100 ? 8.953 11.486 -2.249 1.00 90.50 100 PRO A O 1
ATOM 770 N N . ASP A 1 101 ? 9.943 10.599 -0.434 1.00 91.50 101 ASP A N 1
ATOM 771 C CA . ASP A 1 101 ? 11.300 11.103 -0.682 1.00 91.50 101 ASP A CA 1
ATOM 772 C C . ASP A 1 101 ? 12.121 10.239 -1.662 1.00 91.50 101 ASP A C 1
ATOM 774 O O . ASP A 1 101 ? 13.282 10.547 -1.925 1.00 91.50 101 ASP A O 1
ATOM 778 N N . LEU A 1 102 ? 11.512 9.189 -2.225 1.00 88.31 102 LEU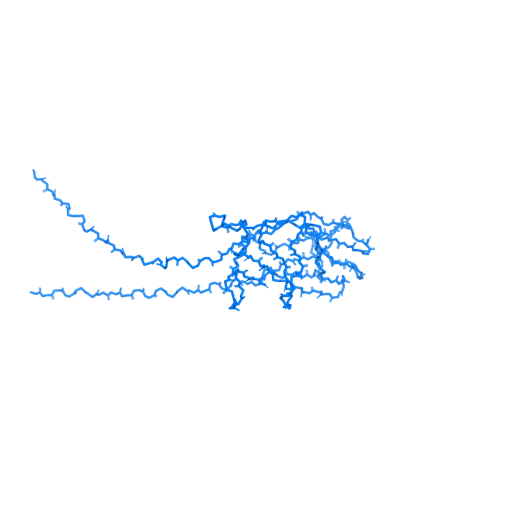 A N 1
ATOM 779 C CA . LEU A 1 102 ? 12.118 8.181 -3.099 1.00 88.31 102 LEU A CA 1
ATOM 780 C C . LEU A 1 102 ? 13.214 7.327 -2.454 1.00 88.31 102 LEU A C 1
ATOM 782 O O . LEU A 1 102 ? 13.989 6.682 -3.159 1.00 88.31 102 LEU A O 1
ATOM 786 N N . SER A 1 103 ? 13.275 7.276 -1.126 1.00 91.06 103 SER A N 1
ATOM 787 C CA . SER A 1 103 ? 13.981 6.189 -0.458 1.00 91.06 103 SER A CA 1
ATOM 788 C C . SER A 1 103 ? 13.165 4.897 -0.555 1.00 91.06 103 SER A C 1
ATOM 790 O O . SER A 1 103 ? 11.928 4.918 -0.524 1.00 91.06 103 SER A O 1
ATOM 792 N N . VAL A 1 104 ? 13.853 3.757 -0.653 1.00 88.50 104 VAL A N 1
ATOM 793 C CA . VAL A 1 104 ? 13.194 2.448 -0.587 1.00 88.50 104 VAL A CA 1
ATOM 794 C C . VAL A 1 104 ? 12.485 2.340 0.763 1.00 88.50 104 VAL A C 1
ATOM 796 O O . VAL A 1 104 ? 13.090 2.551 1.821 1.00 88.50 104 VAL A O 1
ATOM 799 N N . GLY A 1 105 ? 11.180 2.080 0.712 1.00 87.56 105 GLY A N 1
ATOM 800 C CA . GLY A 1 105 ? 10.348 1.888 1.891 1.00 87.56 105 GLY A CA 1
ATOM 801 C C . GLY A 1 105 ? 10.319 0.419 2.282 1.00 87.56 105 GLY A C 1
ATOM 802 O O . GLY A 1 105 ? 10.784 0.071 3.361 1.00 87.56 105 GLY A O 1
ATOM 803 N N . VAL A 1 106 ? 9.781 -0.406 1.385 1.00 93.44 106 VAL A N 1
ATOM 804 C CA . VAL A 1 106 ? 9.573 -1.846 1.534 1.00 93.44 106 VAL A CA 1
ATOM 805 C C . VAL A 1 106 ? 9.808 -2.516 0.177 1.00 93.44 106 VAL A C 1
ATOM 807 O O . VAL A 1 106 ? 9.287 -2.077 -0.845 1.00 93.44 106 VAL A O 1
ATOM 810 N N . SER A 1 107 ? 10.603 -3.575 0.162 1.00 93.75 107 SER A N 1
ATOM 811 C CA . SER A 1 107 ? 10.973 -4.357 -1.021 1.00 93.75 107 SER A CA 1
ATOM 812 C C . SER A 1 107 ? 10.906 -5.869 -0.795 1.00 93.75 107 SER A C 1
ATOM 814 O O . SER A 1 107 ? 11.131 -6.633 -1.729 1.00 93.75 107 SER A O 1
ATOM 816 N N . GLN A 1 108 ? 10.607 -6.318 0.429 1.00 95.06 108 GLN A N 1
ATOM 817 C CA . GLN A 1 108 ? 10.561 -7.734 0.790 1.00 95.06 108 GLN A CA 1
ATOM 818 C C . GLN A 1 108 ? 9.325 -8.068 1.631 1.00 95.06 108 GLN A C 1
ATOM 820 O O . GLN A 1 108 ? 8.735 -7.210 2.285 1.00 95.06 108 GLN A O 1
ATOM 825 N N . ALA A 1 109 ? 8.934 -9.343 1.624 1.00 96.00 109 ALA A N 1
ATOM 826 C CA . ALA A 1 109 ? 7.892 -9.847 2.512 1.00 96.00 109 ALA A CA 1
ATOM 827 C C . ALA A 1 109 ? 8.316 -9.730 3.989 1.00 96.00 109 ALA A C 1
ATOM 829 O O . ALA A 1 109 ? 9.478 -9.941 4.333 1.00 96.00 109 ALA A O 1
ATOM 830 N N . GLY A 1 110 ? 7.361 -9.412 4.861 1.00 96.12 110 GLY A N 1
ATOM 831 C CA . GLY A 1 110 ? 7.560 -9.167 6.290 1.00 96.12 110 GLY A CA 1
ATOM 832 C C . GLY A 1 110 ? 8.030 -7.750 6.632 1.00 96.12 110 GLY A C 1
ATOM 833 O O . GLY A 1 110 ? 7.998 -7.369 7.801 1.00 96.12 110 GLY A O 1
ATOM 834 N N . GLU A 1 111 ? 8.441 -6.949 5.646 1.00 97.06 111 GLU A N 1
ATOM 835 C CA . GLU A 1 111 ? 8.755 -5.539 5.865 1.00 97.06 111 GLU A CA 1
ATOM 836 C C . GLU A 1 111 ? 7.480 -4.700 6.029 1.00 97.06 111 GLU A C 1
ATOM 838 O O . GLU A 1 111 ? 6.389 -5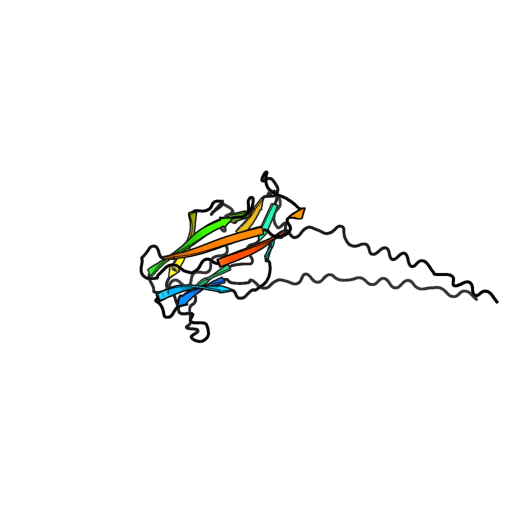.047 5.559 1.00 97.06 111 GLU A O 1
ATOM 843 N N . GLN A 1 112 ? 7.633 -3.572 6.722 1.00 96.94 112 GLN A N 1
ATOM 844 C CA . GLN A 1 112 ? 6.522 -2.745 7.170 1.00 96.94 112 GLN A CA 1
ATOM 845 C C . GLN A 1 112 ? 6.674 -1.296 6.701 1.00 96.94 112 GLN A C 1
ATOM 847 O O . GLN A 1 112 ? 7.756 -0.709 6.761 1.00 96.94 112 GLN A O 1
ATOM 852 N N . TYR A 1 113 ? 5.563 -0.701 6.270 1.00 95.88 113 TYR A N 1
ATOM 853 C CA . TYR A 1 113 ? 5.470 0.689 5.835 1.00 95.88 113 TYR A CA 1
ATOM 854 C C . TYR A 1 113 ? 4.510 1.457 6.746 1.00 95.88 113 TYR A C 1
ATOM 856 O O . TYR A 1 113 ? 3.325 1.132 6.833 1.00 95.88 113 TYR A O 1
ATOM 864 N N . ALA A 1 114 ? 5.006 2.494 7.421 1.00 96.38 114 ALA A N 1
ATOM 865 C CA . ALA A 1 114 ? 4.187 3.306 8.315 1.00 96.38 114 ALA A CA 1
ATOM 866 C C . ALA A 1 114 ? 3.121 4.095 7.538 1.00 96.38 114 ALA A C 1
ATOM 868 O O . ALA A 1 114 ? 3.444 4.803 6.581 1.00 96.38 114 ALA A O 1
ATOM 869 N N . LEU A 1 115 ? 1.863 3.995 7.975 1.00 95.56 115 LEU A N 1
ATOM 870 C CA . LEU A 1 115 ? 0.755 4.769 7.413 1.00 95.56 115 LEU A CA 1
ATOM 871 C C . LEU A 1 115 ? 0.498 6.046 8.205 1.00 95.56 115 LEU A C 1
ATOM 873 O O . LEU A 1 115 ? 0.419 7.128 7.631 1.00 95.56 115 LEU A O 1
ATOM 877 N N . GLY A 1 116 ? 0.384 5.925 9.524 1.00 96.50 116 GLY A N 1
ATOM 878 C CA . GLY A 1 116 ? 0.037 7.049 10.378 1.00 96.50 116 GLY A CA 1
ATOM 879 C C . GLY A 1 116 ? -0.569 6.607 11.699 1.00 96.50 116 GLY A C 1
ATOM 880 O O . GLY A 1 116 ? -0.512 5.433 12.076 1.00 96.50 116 GLY A O 1
ATOM 881 N N . ILE A 1 117 ? -1.132 7.581 12.405 1.00 98.06 117 ILE A N 1
ATOM 882 C CA . ILE A 1 117 ? -1.816 7.377 13.675 1.00 98.06 117 ILE A CA 1
ATOM 883 C C . ILE A 1 117 ? -3.316 7.572 13.437 1.00 98.06 117 ILE A C 1
ATOM 885 O O . ILE A 1 117 ? -3.719 8.536 12.790 1.00 98.06 117 ILE A O 1
ATOM 889 N N . GLY A 1 118 ? -4.138 6.645 13.928 1.00 97.75 118 GLY A N 1
ATOM 890 C CA . GLY A 1 118 ? -5.593 6.768 13.856 1.00 97.75 118 GLY A CA 1
ATOM 891 C C . GLY A 1 118 ? -6.065 8.043 14.557 1.00 97.75 118 GLY A C 1
ATOM 892 O O . GLY A 1 118 ? -5.544 8.401 15.615 1.00 97.75 118 GLY A O 1
ATOM 893 N N . GLY A 1 119 ? -7.042 8.727 13.975 1.00 96.19 119 GLY A N 1
ATOM 894 C CA . GLY A 1 119 ? -7.554 10.021 14.418 1.00 96.19 119 GLY A CA 1
ATOM 895 C C . GLY A 1 119 ? -6.783 11.240 13.896 1.00 96.19 119 GLY A C 1
ATOM 896 O O . GLY A 1 119 ? -7.299 12.348 14.029 1.00 96.19 119 GLY A O 1
ATOM 897 N N . ASP A 1 120 ? -5.607 11.065 13.279 1.00 97.75 120 ASP A N 1
ATOM 898 C CA . ASP A 1 120 ? -4.815 12.175 12.720 1.00 97.75 120 ASP A CA 1
ATOM 899 C C . ASP A 1 120 ? -5.210 12.528 11.274 1.00 97.75 120 ASP A C 1
ATOM 901 O O . ASP A 1 120 ? -4.682 13.484 10.702 1.00 97.75 120 ASP A O 1
ATOM 905 N N . HIS A 1 121 ? -6.137 11.776 10.670 1.00 95.75 121 HIS A N 1
ATOM 906 C CA . HIS A 1 121 ? -6.608 11.954 9.295 1.00 95.75 121 HIS A CA 1
ATOM 907 C C . HIS A 1 121 ? -5.474 11.841 8.272 1.00 95.75 121 HIS A C 1
ATOM 909 O O . HIS A 1 121 ? -5.321 12.680 7.378 1.00 95.75 121 HIS A O 1
ATOM 915 N N . PHE A 1 122 ? -4.645 10.804 8.416 1.00 95.94 122 PHE A N 1
ATOM 916 C CA . PHE A 1 122 ? -3.487 10.616 7.547 1.00 95.94 122 PHE A CA 1
ATOM 917 C C . PHE A 1 122 ? -3.900 10.364 6.085 1.00 95.94 122 PHE A C 1
ATOM 919 O O . PHE A 1 122 ? -4.915 9.730 5.786 1.00 95.94 122 PHE A O 1
ATOM 926 N N . ALA A 1 123 ? -3.061 10.844 5.166 1.00 95.19 123 ALA A N 1
ATOM 927 C CA . ALA A 1 123 ? -3.187 10.630 3.728 1.00 95.19 123 ALA A CA 1
ATOM 928 C C . ALA A 1 123 ? -1.792 10.412 3.127 1.00 95.19 123 ALA A C 1
ATOM 930 O O . ALA A 1 123 ? -1.072 11.356 2.796 1.00 95.19 123 ALA A O 1
ATOM 931 N N . MET A 1 124 ? -1.393 9.149 3.018 1.00 93.88 124 MET A N 1
ATOM 932 C CA . MET A 1 124 ? -0.087 8.750 2.505 1.00 93.88 124 MET A CA 1
ATOM 933 C C . MET A 1 124 ? -0.134 8.529 0.999 1.00 93.88 124 MET A C 1
ATOM 935 O O . MET A 1 124 ? -1.103 8.003 0.463 1.00 93.88 124 MET A O 1
ATOM 939 N N . ARG A 1 125 ? 0.941 8.905 0.306 1.00 93.06 125 ARG A N 1
ATOM 940 C CA . ARG A 1 125 ? 1.112 8.680 -1.137 1.00 93.06 125 ARG A CA 1
ATOM 941 C C . ARG A 1 125 ? 2.446 7.988 -1.389 1.00 93.06 125 ARG A C 1
ATOM 943 O O . ARG A 1 125 ? 3.417 8.670 -1.731 1.00 93.06 125 ARG A O 1
ATOM 950 N N . PRO A 1 126 ? 2.545 6.679 -1.105 1.00 93.50 126 PRO A N 1
ATOM 951 C CA . PRO A 1 126 ? 3.757 5.946 -1.419 1.00 93.50 126 PRO A CA 1
ATOM 952 C C . PRO A 1 126 ? 3.965 5.903 -2.936 1.00 93.50 126 PRO A C 1
ATOM 954 O O . PRO A 1 126 ? 3.033 6.097 -3.716 1.00 93.50 126 PRO A O 1
ATOM 957 N N . TRP A 1 127 ? 5.199 5.640 -3.341 1.00 94.00 127 TRP A N 1
ATOM 958 C CA . TRP A 1 127 ? 5.526 5.358 -4.731 1.00 94.00 127 TRP A CA 1
ATOM 959 C C . TRP A 1 127 ? 5.580 3.847 -4.931 1.00 94.00 127 TRP A C 1
ATOM 961 O O . TRP A 1 127 ? 6.379 3.169 -4.296 1.00 94.00 127 TRP A O 1
ATOM 971 N N . TRP A 1 128 ? 4.772 3.307 -5.828 1.00 94.19 128 TRP A N 1
ATOM 972 C CA . TRP A 1 128 ? 4.973 1.964 -6.355 1.00 94.19 128 TRP A CA 1
ATOM 973 C C . TRP A 1 128 ? 6.077 2.028 -7.395 1.00 94.19 128 TRP A C 1
ATOM 975 O O . TRP A 1 128 ? 5.992 2.830 -8.322 1.00 94.19 128 TRP A O 1
ATOM 985 N N . TYR A 1 129 ? 7.122 1.224 -7.232 1.00 95.38 129 TYR A N 1
ATOM 986 C CA . TYR A 1 129 ? 8.265 1.201 -8.134 1.00 95.38 129 TYR A CA 1
ATOM 987 C C . TYR A 1 129 ? 8.493 -0.201 -8.677 1.00 95.38 129 TYR A C 1
ATOM 989 O O . TYR A 1 129 ? 8.597 -1.162 -7.914 1.00 95.38 129 TYR A O 1
ATOM 997 N N . LEU A 1 130 ? 8.614 -0.286 -9.998 1.00 95.75 130 LEU A N 1
ATOM 998 C CA . LEU A 1 130 ? 8.922 -1.506 -10.724 1.00 95.75 130 LEU A CA 1
ATOM 999 C C . LEU A 1 130 ? 10.307 -1.383 -11.366 1.00 95.75 130 LEU A C 1
ATOM 1001 O O . LEU A 1 130 ? 10.490 -0.642 -12.338 1.00 95.75 130 LEU A O 1
ATOM 1005 N N . ASP A 1 131 ? 11.276 -2.111 -10.815 1.00 95.50 131 ASP A N 1
ATOM 1006 C CA . ASP A 1 131 ? 12.679 -2.068 -11.223 1.00 95.50 131 ASP A CA 1
ATOM 1007 C C . ASP A 1 131 ? 12.947 -2.934 -12.458 1.00 95.50 131 ASP A C 1
ATOM 1009 O O . ASP A 1 131 ? 13.021 -4.160 -12.389 1.00 95.50 131 ASP A O 1
ATOM 1013 N N . ARG A 1 132 ? 13.201 -2.306 -13.606 1.00 94.75 132 ARG A N 1
ATOM 1014 C CA . ARG A 1 132 ? 13.482 -3.056 -14.841 1.00 94.75 132 ARG A CA 1
ATOM 1015 C C . ARG A 1 132 ? 14.866 -3.713 -14.861 1.00 94.75 132 ARG A C 1
ATOM 1017 O O . ARG A 1 132 ? 15.180 -4.427 -15.810 1.00 94.75 132 ARG A O 1
ATOM 1024 N N . THR A 1 133 ? 15.730 -3.390 -13.899 1.00 95.06 133 THR A N 1
ATOM 1025 C CA . THR A 1 133 ? 17.091 -3.944 -13.786 1.00 95.06 133 THR A CA 1
ATOM 1026 C C . THR A 1 133 ? 17.161 -5.154 -12.872 1.00 95.06 133 THR A C 1
ATOM 1028 O O . THR A 1 133 ? 18.187 -5.836 -12.852 1.00 95.06 133 THR A O 1
ATOM 1031 N N . HIS A 1 134 ? 16.074 -5.449 -12.158 1.00 96.50 134 HIS A N 1
ATOM 1032 C CA . HIS A 1 134 ? 15.983 -6.634 -11.327 1.00 96.50 134 HIS A CA 1
ATOM 1033 C C . HIS A 1 134 ? 16.157 -7.906 -12.185 1.00 96.50 134 HIS A C 1
ATOM 1035 O O . HIS A 1 134 ? 15.545 -7.997 -13.252 1.00 96.50 134 HIS A O 1
ATOM 1041 N N . PRO A 1 135 ? 16.943 -8.912 -11.751 1.00 97.00 135 PRO A N 1
ATOM 1042 C CA . PRO A 1 135 ? 17.226 -10.110 -12.556 1.00 97.00 135 PRO A CA 1
ATOM 1043 C C . PRO A 1 135 ? 15.988 -10.914 -12.969 1.00 97.00 135 PRO A C 1
ATOM 1045 O O . PRO A 1 135 ? 16.006 -11.605 -13.982 1.00 97.00 135 PRO A O 1
ATOM 1048 N N . GLU A 1 136 ? 14.926 -10.826 -12.172 1.00 96.00 136 GLU A N 1
ATOM 1049 C CA . GLU A 1 136 ? 13.656 -11.523 -12.403 1.00 96.00 136 GLU A CA 1
ATOM 1050 C C . GLU A 1 136 ? 12.625 -10.662 -13.149 1.00 96.00 136 GLU A C 1
ATOM 1052 O O . GLU A 1 136 ? 11.503 -11.103 -13.385 1.00 96.00 136 GLU A O 1
ATOM 1057 N N . PHE A 1 137 ? 12.985 -9.436 -13.548 1.00 95.19 137 PHE A N 1
ATOM 1058 C CA . PHE A 1 137 ? 12.098 -8.598 -14.344 1.00 95.19 137 PHE A CA 1
ATOM 1059 C C . PHE A 1 137 ? 11.847 -9.213 -15.731 1.00 95.19 137 PHE A C 1
ATOM 1061 O O . PHE A 1 137 ? 12.780 -9.556 -16.460 1.00 95.19 137 PHE A O 1
ATOM 1068 N N . SER A 1 138 ? 10.576 -9.290 -16.134 1.00 93.62 138 SER A N 1
ATOM 1069 C CA . SER A 1 138 ? 10.157 -9.881 -17.406 1.00 93.62 138 SER A CA 1
ATOM 1070 C C . SER A 1 138 ? 9.093 -9.025 -18.097 1.00 93.62 138 SER A C 1
ATOM 1072 O O . SER A 1 138 ? 7.963 -8.928 -17.628 1.00 93.62 138 SER A O 1
ATOM 1074 N N . TYR A 1 139 ? 9.418 -8.431 -19.254 1.00 88.81 139 TYR A N 1
ATOM 1075 C CA . TYR A 1 139 ? 8.439 -7.668 -20.051 1.00 88.81 139 TYR A CA 1
ATOM 1076 C C . TYR A 1 139 ? 7.175 -8.476 -20.411 1.00 88.81 139 TYR A C 1
ATOM 1078 O O . TYR A 1 139 ? 6.085 -7.915 -20.312 1.00 88.81 139 TYR A O 1
ATOM 1086 N N . PRO A 1 140 ? 7.265 -9.769 -20.797 1.00 92.12 140 PRO A N 1
ATOM 1087 C CA . PRO A 1 140 ? 6.081 -10.586 -21.067 1.00 92.12 140 PRO A CA 1
ATOM 1088 C C . PRO A 1 140 ? 5.132 -10.799 -19.882 1.00 92.12 140 PRO A C 1
ATOM 1090 O O . PRO A 1 140 ? 3.998 -11.200 -20.120 1.00 92.12 140 PRO A O 1
ATOM 1093 N N . GLN A 1 141 ? 5.569 -10.574 -18.635 1.00 92.31 141 GLN A N 1
ATOM 1094 C CA . GLN A 1 141 ? 4.723 -10.778 -17.455 1.00 92.31 141 GLN A CA 1
ATOM 1095 C C . GLN A 1 141 ? 3.510 -9.839 -17.455 1.00 92.31 141 GLN A C 1
ATOM 1097 O O . GLN A 1 141 ? 2.411 -10.261 -17.105 1.00 92.31 141 GLN A O 1
ATOM 1102 N N . GLY A 1 142 ? 3.691 -8.588 -17.887 1.00 92.25 142 GLY A N 1
ATOM 1103 C CA . GLY A 1 142 ? 2.628 -7.585 -17.973 1.00 92.25 142 GLY A CA 1
ATOM 1104 C C . GLY A 1 142 ? 2.143 -7.085 -16.610 1.00 92.25 142 GLY A C 1
ATOM 1105 O O . GLY A 1 142 ? 2.288 -5.907 -16.322 1.00 92.25 142 GLY A O 1
ATOM 1106 N N . VAL A 1 143 ? 1.613 -7.963 -15.758 1.00 95.12 143 VAL A N 1
ATOM 1107 C CA . VAL A 1 143 ? 1.024 -7.607 -14.459 1.00 95.12 143 VAL A CA 1
ATOM 1108 C C . VAL A 1 143 ? 1.900 -8.090 -13.303 1.00 95.12 143 VAL A C 1
ATOM 1110 O O . VAL A 1 143 ? 2.340 -9.238 -13.265 1.00 95.12 143 VAL A O 1
ATOM 1113 N N . TRP A 1 144 ? 2.115 -7.196 -12.348 1.00 96.25 144 TRP A N 1
ATOM 1114 C CA . TRP A 1 144 ? 2.869 -7.382 -11.116 1.00 96.25 144 TRP A CA 1
ATOM 1115 C C . TRP A 1 144 ? 1.934 -7.210 -9.926 1.00 96.25 144 TRP A C 1
ATOM 1117 O O . TRP A 1 144 ? 0.963 -6.457 -9.996 1.00 96.25 144 TRP A O 1
ATOM 1127 N N . SER A 1 145 ? 2.219 -7.898 -8.831 1.00 96.56 145 SER A N 1
ATOM 1128 C CA . SER A 1 145 ? 1.345 -7.957 -7.672 1.00 96.56 145 SER A CA 1
ATOM 1129 C C . SER A 1 145 ? 2.087 -7.745 -6.357 1.00 96.56 145 SER A C 1
ATOM 1131 O O . SER A 1 145 ? 3.254 -8.102 -6.192 1.00 96.56 145 SER A O 1
ATOM 1133 N N . ALA A 1 146 ? 1.378 -7.151 -5.403 1.00 96.50 146 ALA A N 1
ATOM 1134 C CA . ALA A 1 146 ? 1.794 -7.037 -4.016 1.00 96.50 146 ALA A CA 1
ATOM 1135 C C . ALA A 1 146 ? 0.644 -7.487 -3.122 1.00 96.50 146 ALA A C 1
ATOM 1137 O O . ALA A 1 146 ? -0.479 -7.007 -3.265 1.00 96.50 146 ALA A O 1
ATOM 1138 N N . GLN A 1 147 ? 0.916 -8.388 -2.186 1.00 97.25 147 GLN A N 1
ATOM 1139 C CA . GLN A 1 147 ? -0.036 -8.780 -1.157 1.00 97.25 147 GLN A CA 1
ATOM 1140 C C . GLN A 1 147 ? 0.336 -8.119 0.157 1.00 97.25 147 GLN A C 1
ATOM 1142 O O . GLN A 1 147 ? 1.495 -8.161 0.568 1.00 97.25 147 GLN A O 1
ATOM 1147 N N . PHE A 1 148 ? -0.639 -7.534 0.838 1.00 97.62 148 PHE A N 1
ATOM 1148 C CA . PHE A 1 148 ? -0.399 -6.826 2.086 1.00 97.62 148 PHE A CA 1
ATOM 1149 C C . PHE A 1 148 ? -1.590 -6.915 3.034 1.00 97.62 148 PHE A C 1
ATOM 1151 O O . PHE A 1 148 ? -2.715 -7.182 2.621 1.00 97.62 148 PHE A O 1
ATOM 1158 N N . LYS A 1 149 ? -1.341 -6.654 4.313 1.00 98.06 149 LYS A N 1
ATOM 1159 C CA . LYS A 1 149 ? -2.370 -6.438 5.337 1.00 98.06 149 LYS A CA 1
ATOM 1160 C C . LYS A 1 149 ? -2.060 -5.156 6.104 1.00 98.06 149 LYS A C 1
ATOM 1162 O O . LYS A 1 149 ? -0.922 -4.685 6.095 1.00 98.06 149 LYS A O 1
ATOM 1167 N N . VAL A 1 150 ? -3.058 -4.589 6.769 1.00 98.44 150 VAL A N 1
ATOM 1168 C CA . VAL A 1 150 ? -2.880 -3.472 7.697 1.00 98.44 150 VAL A CA 1
ATOM 1169 C C . VAL A 1 150 ? -2.861 -4.021 9.115 1.00 98.44 150 VAL A C 1
ATOM 1171 O O . VAL A 1 150 ? -3.725 -4.812 9.502 1.00 98.44 150 VAL A O 1
ATOM 1174 N N . ILE A 1 151 ? -1.866 -3.593 9.882 1.00 98.56 151 ILE A N 1
ATOM 1175 C CA . ILE A 1 151 ? -1.677 -3.967 11.281 1.00 98.56 151 ILE A CA 1
ATOM 1176 C C . ILE A 1 151 ? -1.736 -2.724 12.170 1.00 98.56 151 ILE A C 1
ATOM 1178 O O . ILE A 1 151 ? -1.375 -1.624 11.743 1.00 98.56 151 ILE A O 1
ATOM 1182 N N . ASP A 1 152 ? -2.158 -2.912 13.418 1.00 98.50 152 ASP A N 1
ATOM 1183 C CA . ASP A 1 152 ? -2.125 -1.891 14.462 1.00 98.50 152 ASP A CA 1
ATOM 1184 C C . ASP A 1 152 ? -1.126 -2.291 15.552 1.00 98.50 152 ASP A C 1
ATOM 1186 O O . ASP A 1 152 ? -1.370 -3.205 16.340 1.00 98.50 152 ASP A O 1
ATOM 1190 N N . LEU A 1 153 ? -0.008 -1.570 15.646 1.00 98.44 153 LEU A N 1
ATOM 1191 C CA . LEU A 1 153 ? 1.010 -1.837 16.665 1.00 98.44 153 LEU A CA 1
ATOM 1192 C C . LEU A 1 153 ? 0.587 -1.444 18.086 1.00 98.44 153 LEU A C 1
ATOM 1194 O O . LEU A 1 153 ? 1.296 -1.758 19.042 1.00 98.44 153 LEU A O 1
ATOM 1198 N N . SER A 1 154 ? -0.517 -0.715 18.247 1.00 98.12 154 SER A N 1
ATOM 1199 C CA . SER A 1 154 ? -1.059 -0.395 19.568 1.00 98.12 154 SER A CA 1
ATOM 1200 C C . SER A 1 154 ? -1.940 -1.515 20.135 1.00 98.12 154 SER A C 1
ATOM 1202 O O . SER A 1 154 ? -2.184 -1.534 21.340 1.00 98.12 154 SER A O 1
ATOM 1204 N N . GLY A 1 155 ? -2.379 -2.459 19.289 1.00 97.56 155 GLY A N 1
ATOM 1205 C CA . GLY A 1 155 ? -3.249 -3.574 19.667 1.00 97.56 155 GLY A CA 1
ATOM 1206 C C . GLY A 1 155 ? -4.709 -3.186 19.915 1.00 97.56 155 GLY A C 1
ATOM 1207 O O . GLY A 1 155 ? -5.437 -3.962 20.532 1.00 97.56 155 GLY A O 1
ATOM 1208 N N . VAL A 1 156 ? -5.139 -1.997 19.478 1.00 97.81 156 VAL A N 1
ATOM 1209 C CA . VAL A 1 156 ? -6.529 -1.543 19.622 1.00 97.81 156 VAL A CA 1
ATOM 1210 C C . VAL A 1 156 ? -7.439 -2.255 18.622 1.00 97.81 156 VAL A C 1
ATOM 1212 O O . VAL A 1 156 ? -8.556 -2.622 18.982 1.00 97.81 156 VAL A O 1
ATOM 1215 N N . HIS A 1 157 ? -6.956 -2.488 17.400 1.00 98.44 157 HIS A N 1
ATOM 1216 C CA . HIS A 1 157 ? -7.686 -3.227 16.365 1.00 98.44 157 HIS A CA 1
ATOM 1217 C C . HIS A 1 157 ? -7.025 -4.567 16.045 1.00 98.44 157 HIS A C 1
ATOM 1219 O O . HIS A 1 157 ? -5.803 -4.709 16.105 1.00 98.44 157 HIS A O 1
ATOM 1225 N N . GLY A 1 158 ? -7.840 -5.545 15.646 1.00 98.44 158 GLY A N 1
ATOM 1226 C CA . GLY A 1 158 ? -7.343 -6.753 14.989 1.00 98.44 158 GLY A CA 1
ATOM 1227 C C . GLY A 1 158 ? -6.757 -6.444 13.606 1.00 98.44 158 GLY A C 1
ATOM 1228 O O . GLY A 1 158 ? -7.123 -5.452 12.977 1.00 98.44 158 GLY A O 1
ATOM 1229 N N . GLU A 1 159 ? -5.861 -7.302 13.118 1.00 98.50 159 GLU A N 1
ATOM 1230 C CA . GLU A 1 159 ? -5.296 -7.179 11.766 1.00 98.50 159 GLU A CA 1
ATOM 1231 C C . GLU A 1 159 ? -6.381 -7.261 10.686 1.00 98.50 159 GLU A C 1
ATOM 1233 O O . GLU A 1 159 ? -7.411 -7.920 10.866 1.00 98.50 159 GLU A O 1
ATOM 1238 N N . SER A 1 160 ? -6.124 -6.629 9.541 1.00 98.56 160 SER A N 1
ATOM 1239 C CA . SER A 1 160 ? -6.997 -6.769 8.381 1.00 98.56 160 SER A CA 1
ATOM 1240 C C . SER A 1 160 ? -6.838 -8.120 7.685 1.00 98.56 160 SER A C 1
ATOM 1242 O O . SER A 1 160 ? -5.865 -8.849 7.887 1.00 98.56 160 SER A O 1
ATOM 1244 N N . ALA A 1 161 ? -7.757 -8.413 6.763 1.00 98.12 161 ALA A N 1
ATOM 1245 C CA . ALA A 1 161 ? -7.521 -9.435 5.748 1.00 98.12 161 ALA A CA 1
ATOM 1246 C C . ALA A 1 161 ? -6.293 -9.089 4.880 1.00 98.12 161 ALA A C 1
ATOM 1248 O O . ALA A 1 161 ? -5.817 -7.949 4.870 1.00 98.12 161 ALA A O 1
ATOM 1249 N N . VAL A 1 162 ? -5.796 -10.079 4.134 1.00 98.00 162 VAL A N 1
ATOM 1250 C CA . VAL A 1 162 ? -4.772 -9.862 3.105 1.00 98.00 162 VAL A CA 1
ATOM 1251 C C . VAL A 1 162 ? -5.445 -9.348 1.835 1.00 98.00 162 VAL A C 1
ATOM 1253 O O . VAL A 1 162 ? -6.392 -9.954 1.336 1.00 98.00 162 VAL A O 1
ATOM 1256 N N . TYR A 1 163 ? -4.927 -8.248 1.304 1.00 96.81 163 TYR A N 1
ATOM 1257 C CA . TYR A 1 163 ? -5.359 -7.617 0.065 1.00 96.81 163 TYR A CA 1
ATOM 1258 C C . TYR A 1 163 ? -4.286 -7.752 -1.006 1.00 96.81 163 TYR A C 1
ATOM 1260 O O . TYR A 1 163 ? -3.106 -7.884 -0.695 1.00 96.81 163 TYR A O 1
ATOM 1268 N N . THR A 1 164 ? -4.700 -7.710 -2.272 1.00 95.38 164 THR A N 1
ATOM 1269 C CA . THR A 1 164 ? -3.793 -7.761 -3.424 1.00 95.38 164 THR A CA 1
ATOM 1270 C C . THR A 1 164 ? -3.881 -6.455 -4.199 1.00 95.38 164 THR A C 1
ATOM 1272 O O . THR A 1 164 ? -4.955 -6.076 -4.656 1.00 95.38 164 THR A O 1
ATOM 1275 N N . PHE A 1 165 ? -2.744 -5.791 -4.360 1.00 93.38 165 PHE A N 1
ATOM 1276 C CA . PHE A 1 165 ? -2.545 -4.693 -5.293 1.00 93.38 165 PHE A CA 1
ATOM 1277 C C . PHE A 1 165 ? -1.962 -5.240 -6.596 1.00 93.38 165 PHE A C 1
ATOM 1279 O O . PHE A 1 165 ? -1.075 -6.094 -6.559 1.00 93.38 165 PHE A O 1
ATOM 1286 N N . LEU A 1 166 ? -2.460 -4.753 -7.731 1.00 94.38 166 LEU A N 1
ATOM 1287 C CA . LEU A 1 166 ? -2.006 -5.136 -9.064 1.00 94.38 166 LEU A CA 1
ATOM 1288 C C . LEU A 1 166 ? -1.510 -3.899 -9.803 1.00 94.38 166 LEU A C 1
ATOM 1290 O O . LEU A 1 166 ? -2.190 -2.877 -9.811 1.00 94.38 166 LEU A O 1
ATOM 1294 N N . ALA A 1 167 ? -0.365 -4.024 -10.463 1.00 94.25 167 ALA A N 1
ATOM 1295 C CA . ALA A 1 167 ? 0.253 -2.968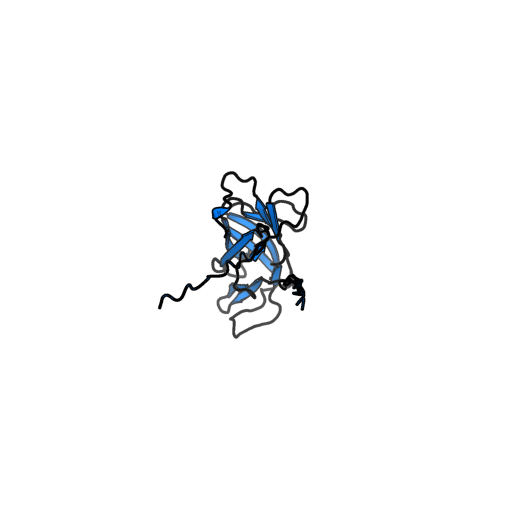 -11.244 1.00 94.25 167 ALA A CA 1
ATOM 1296 C C . ALA A 1 167 ? 0.756 -3.477 -12.597 1.00 94.25 167 ALA A C 1
ATOM 1298 O O . ALA A 1 167 ? 1.148 -4.633 -12.735 1.00 94.25 167 ALA A O 1
ATOM 1299 N N . SER A 1 168 ? 0.796 -2.605 -13.597 1.00 94.62 168 SER A N 1
ATOM 1300 C CA . SER A 1 168 ? 1.343 -2.889 -14.923 1.00 94.62 168 SER A CA 1
ATOM 1301 C C . SER A 1 168 ? 2.199 -1.715 -15.392 1.00 94.62 168 SER A C 1
ATOM 1303 O O . SER A 1 168 ? 1.763 -0.571 -15.280 1.00 94.62 168 SER A O 1
ATOM 1305 N N . PRO A 1 169 ? 3.401 -1.941 -15.950 1.00 93.69 169 PRO A N 1
ATOM 1306 C CA . PRO A 1 169 ? 4.153 -0.872 -16.578 1.00 93.69 169 PRO A CA 1
ATOM 1307 C C . PRO A 1 169 ? 3.425 -0.371 -17.826 1.00 93.69 169 PRO A C 1
ATOM 1309 O O . PRO A 1 169 ? 3.046 -1.153 -18.701 1.00 93.69 169 PRO A O 1
ATOM 1312 N N . VAL A 1 170 ? 3.324 0.947 -17.974 1.00 89.62 170 VAL A N 1
ATOM 1313 C CA . VAL A 1 170 ? 2.961 1.568 -19.248 1.00 89.62 170 VAL A CA 1
ATOM 1314 C C . VAL A 1 170 ? 4.151 1.407 -20.185 1.00 89.62 170 VAL A C 1
ATOM 1316 O O . VAL A 1 170 ? 5.153 2.127 -20.105 1.00 89.62 170 VAL A O 1
ATOM 1319 N N . VAL A 1 171 ? 4.067 0.422 -21.072 1.00 82.88 171 VAL A N 1
ATOM 1320 C CA . VAL A 1 171 ? 5.037 0.247 -22.150 1.00 82.88 171 VAL A CA 1
ATOM 1321 C C . VAL A 1 171 ? 4.589 1.136 -23.306 1.00 82.88 171 VAL A C 1
ATOM 1323 O O . VAL A 1 171 ? 3.476 0.948 -23.801 1.00 82.88 171 VAL A O 1
ATOM 1326 N N . PRO A 1 172 ? 5.417 2.090 -23.777 1.00 69.31 172 PRO A N 1
ATOM 1327 C CA . PRO A 1 172 ? 5.126 2.797 -25.012 1.00 69.31 172 PRO A CA 1
ATOM 1328 C C . PRO A 1 172 ? 4.987 1.748 -26.112 1.00 69.31 172 PRO A C 1
ATOM 1330 O O . PRO A 1 172 ? 5.970 1.113 -26.502 1.00 69.31 172 PRO A O 1
ATOM 1333 N N . GLY A 1 173 ? 3.760 1.510 -26.577 1.00 62.41 173 GLY A N 1
ATOM 1334 C CA . GLY A 1 173 ? 3.554 0.631 -27.716 1.00 62.41 173 GLY A CA 1
ATOM 1335 C C . GLY A 1 173 ? 4.397 1.144 -28.887 1.00 62.41 173 GLY A C 1
ATOM 1336 O O . GLY A 1 173 ? 4.590 2.363 -29.001 1.00 62.41 173 GLY A O 1
ATOM 1337 N N . PRO A 1 174 ? 4.906 0.270 -29.779 1.00 54.31 174 PRO A N 1
ATOM 1338 C CA . PRO A 1 174 ? 5.324 0.744 -31.088 1.00 54.31 174 PRO A CA 1
ATOM 1339 C C . PRO A 1 174 ? 4.091 1.445 -31.637 1.00 54.31 174 PRO A C 1
ATOM 1341 O O . PRO A 1 174 ? 3.071 0.782 -31.828 1.00 54.31 174 PRO A O 1
ATOM 1344 N N . GLY A 1 175 ? 4.136 2.782 -31.727 1.00 48.06 175 GLY A N 1
ATOM 1345 C CA . GLY A 1 175 ? 2.968 3.585 -32.064 1.00 48.06 175 GLY A CA 1
ATOM 1346 C C . GLY A 1 175 ? 2.272 2.886 -33.210 1.00 48.06 175 GLY A C 1
ATOM 1347 O O . GLY A 1 175 ? 2.936 2.561 -34.196 1.00 48.06 175 GLY A O 1
ATOM 1348 N N . VAL A 1 176 ? 1.006 2.514 -33.018 1.00 47.28 176 VAL A N 1
ATOM 1349 C CA . VAL A 1 176 ? 0.264 1.784 -34.035 1.00 47.28 176 VAL A CA 1
ATOM 1350 C C . VAL A 1 176 ? 0.116 2.750 -35.205 1.00 47.28 176 VAL A C 1
ATOM 1352 O O . VAL A 1 176 ? -0.865 3.475 -35.332 1.00 47.28 176 VAL A O 1
ATOM 1355 N N . VAL A 1 177 ? 1.126 2.793 -36.069 1.00 45.59 177 VAL A N 1
ATOM 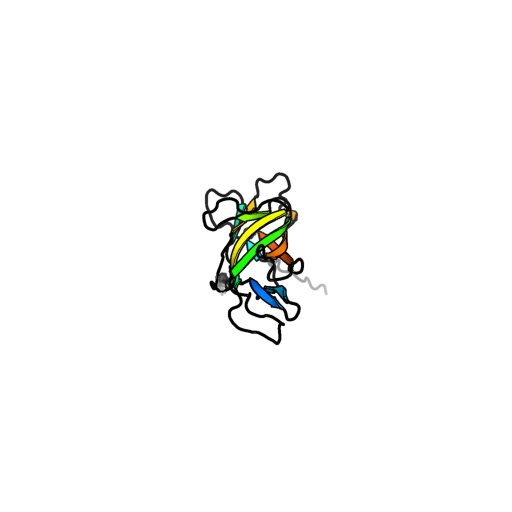1356 C CA . VAL A 1 177 ? 1.008 3.294 -37.418 1.00 45.59 177 VAL A CA 1
ATOM 1357 C C . VAL A 1 177 ? 0.169 2.221 -38.083 1.00 45.59 177 VAL A C 1
ATOM 1359 O O . VAL A 1 177 ? 0.686 1.241 -38.615 1.00 45.59 177 VAL A O 1
ATOM 1362 N N . LEU A 1 178 ? -1.153 2.370 -37.984 1.00 45.38 178 LEU A N 1
ATOM 1363 C CA . LEU A 1 178 ? -2.095 1.725 -38.884 1.00 45.38 178 LEU A CA 1
ATOM 1364 C C . LEU A 1 178 ? -1.770 2.247 -40.289 1.00 45.38 178 LEU A C 1
ATOM 1366 O O . LEU A 1 178 ? -2.441 3.124 -40.826 1.00 45.38 178 LEU A O 1
ATOM 1370 N N . ALA A 1 179 ? -0.699 1.730 -40.889 1.00 43.12 179 ALA A N 1
ATOM 1371 C CA . ALA A 1 179 ? -0.474 1.802 -42.314 1.00 43.12 179 ALA A CA 1
ATOM 1372 C C . ALA A 1 179 ? -1.544 0.903 -42.932 1.00 43.12 179 ALA A C 1
ATOM 1374 O O . ALA A 1 179 ? -1.344 -0.292 -43.141 1.00 43.12 179 ALA A O 1
ATOM 1375 N N . GLY A 1 180 ? -2.730 1.477 -43.130 1.00 38.81 180 GLY A N 1
ATOM 1376 C CA . GLY A 1 180 ? -3.827 0.841 -43.831 1.00 38.81 180 GLY A CA 1
ATOM 1377 C C . GLY A 1 180 ? -3.393 0.534 -45.256 1.00 38.81 180 GLY A C 1
ATOM 1378 O O . GLY A 1 180 ? -3.569 1.349 -46.158 1.00 38.81 180 GLY A O 1
ATOM 1379 N N . VAL A 1 181 ? -2.843 -0.657 -45.476 1.00 46.91 181 VAL A N 1
ATOM 1380 C CA . VAL A 1 181 ? -2.781 -1.256 -46.803 1.00 46.91 181 VAL A CA 1
ATOM 1381 C C . VAL A 1 181 ? -4.199 -1.722 -47.119 1.00 46.91 181 VAL A C 1
ATOM 1383 O O . VAL A 1 181 ? -4.557 -2.884 -46.943 1.00 46.91 181 VAL A O 1
ATOM 1386 N N . PHE A 1 182 ? -5.040 -0.792 -47.570 1.00 44.53 182 PHE A N 1
ATOM 1387 C CA . PHE A 1 182 ? -6.227 -1.152 -48.333 1.00 44.53 182 PHE A CA 1
ATOM 1388 C C . PHE A 1 182 ? -5.744 -1.745 -49.657 1.00 44.53 182 PHE A C 1
ATOM 1390 O O . PHE A 1 182 ? -5.502 -1.028 -50.625 1.00 44.53 182 PHE A O 1
ATOM 1397 N N . ALA A 1 183 ? -5.560 -3.063 -49.699 1.00 44.78 183 ALA A N 1
ATOM 1398 C CA . ALA A 1 183 ? -5.434 -3.780 -50.957 1.00 44.78 183 ALA A CA 1
ATOM 1399 C C . ALA A 1 183 ? -6.821 -3.794 -51.627 1.00 44.78 183 ALA A C 1
ATOM 1401 O O . ALA A 1 183 ? -7.757 -4.368 -51.061 1.00 44.78 183 ALA A O 1
ATOM 1402 N N . PRO A 1 184 ? -7.014 -3.177 -52.807 1.00 49.38 184 PRO A N 1
ATOM 1403 C CA . PRO A 1 184 ? -8.273 -3.303 -53.517 1.00 49.38 184 PRO A CA 1
ATOM 1404 C C . PRO A 1 184 ? -8.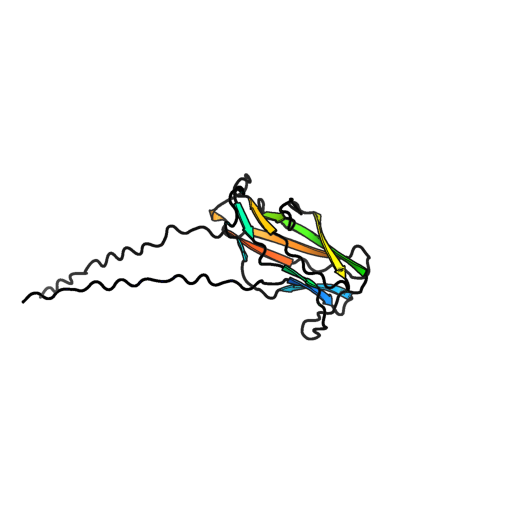395 -4.740 -54.029 1.00 49.38 184 PRO A C 1
ATOM 1406 O O . PRO A 1 184 ? -7.655 -5.175 -54.913 1.00 49.38 184 PRO A O 1
ATOM 1409 N N . VAL A 1 185 ? -9.353 -5.485 -53.481 1.00 51.19 185 VAL A N 1
ATOM 1410 C CA . VAL A 1 185 ? -9.785 -6.766 -54.041 1.00 51.19 185 VAL A CA 1
ATOM 1411 C C . VAL A 1 185 ? -10.466 -6.477 -55.380 1.00 51.19 185 VAL A C 1
ATOM 1413 O O . VAL A 1 185 ? -11.640 -6.120 -55.446 1.00 51.19 185 VAL A O 1
ATOM 1416 N N . LEU A 1 186 ? -9.719 -6.619 -56.476 1.00 54.75 186 LEU A N 1
ATOM 1417 C CA . LEU A 1 186 ? -10.278 -6.674 -57.824 1.00 54.75 186 LEU A CA 1
ATOM 1418 C C . LEU A 1 186 ? -11.041 -7.998 -57.989 1.00 54.75 186 LEU A C 1
ATOM 1420 O O . LEU A 1 186 ? -10.485 -9.018 -58.394 1.00 54.75 186 LEU A O 1
ATOM 1424 N N . MET A 1 187 ? -12.341 -7.982 -57.683 1.00 53.88 187 MET A N 1
ATOM 1425 C CA . MET A 1 187 ? -13.269 -9.055 -58.046 1.00 53.88 187 MET A CA 1
ATOM 1426 C C . MET A 1 187 ? -13.403 -9.130 -59.575 1.00 53.88 187 MET A C 1
ATOM 1428 O O . MET A 1 187 ? -14.131 -8.369 -60.212 1.00 53.88 187 MET A O 1
ATOM 1432 N N . ARG A 1 188 ? -12.697 -10.087 -60.183 1.00 63.12 188 ARG A N 1
ATOM 1433 C CA . ARG A 1 188 ? -12.828 -10.446 -61.598 1.00 63.12 188 ARG A CA 1
ATOM 1434 C C . ARG A 1 188 ? -14.040 -11.367 -61.773 1.00 63.12 188 ARG A C 1
ATOM 1436 O O . ARG A 1 188 ? -13.938 -12.576 -61.592 1.00 63.12 188 ARG A O 1
ATOM 1443 N N . ARG A 1 189 ? -15.194 -10.801 -62.137 1.00 64.31 189 ARG A N 1
ATOM 1444 C CA . ARG A 1 189 ? -16.388 -11.564 -62.548 1.00 64.31 189 ARG A CA 1
ATOM 1445 C C . ARG A 1 189 ? -16.081 -12.295 -63.866 1.00 64.31 189 ARG A C 1
ATOM 1447 O O . ARG A 1 189 ? -15.892 -11.645 -64.893 1.00 64.31 189 ARG A O 1
ATOM 1454 N N . ARG A 1 190 ? -15.995 -13.630 -63.845 1.00 62.84 190 ARG A N 1
ATOM 1455 C CA . ARG A 1 190 ? -16.034 -14.450 -65.070 1.00 62.84 190 ARG A CA 1
ATOM 1456 C C . ARG A 1 190 ? -17.496 -14.632 -65.494 1.00 62.84 190 ARG A C 1
ATOM 1458 O O . ARG A 1 190 ? -18.351 -14.823 -64.632 1.00 62.84 190 ARG A O 1
ATOM 1465 N N . ARG A 1 191 ? -17.742 -14.473 -66.796 1.00 64.56 191 ARG A N 1
ATOM 1466 C CA . ARG A 1 191 ? -18.989 -14.846 -67.477 1.00 64.56 191 ARG A CA 1
ATOM 1467 C C . ARG A 1 191 ? -19.037 -16.353 -67.665 1.00 64.56 191 ARG A C 1
ATOM 1469 O O . ARG A 1 191 ? -17.936 -16.925 -67.839 1.00 64.56 191 ARG A O 1
#

Sequence (191 aa):
MRCGVGLLALCGCAATVWCHNSPMYVGSNSAGQLTVWFEFWEVEELAQHRAGFPGWLGNEVSVVEVIFNDPVRDLHPVAAGAKLMIEVVAFDPALSLWRPDLSVGVSQAGEQYALGIGGDHFAMRPWWYLDRTHPEFSYPQGVWSAQFKVIDLSGVHGESAVYTFLASPVVPGPGVVLAGVFAPVLMRRRR

pLDDT: mean 84.56, std 19.64, range [35.38, 98.62]